Protein AF-A0A7V4J1R2-F1 (afdb_monomer_lite)

Sequence (196 aa):
TWRIANDPQPCDGKMGTIWPPLADALINILQVPIGFINTAVGATSTSQWLPGGKIFTRMVQSAKHAGKFRAVLWQQGESDVIENTSTETYVSRLIRIRSEFAARIGYNPPWLLAKSTLHPTVYKKPKQETAIRKAIDILCQYHGFEYGPDTDILDGENRGDMQSMRHFTAIGQYRAALLWFASIYNFLQRKKQTDS

Secondary structure (DSSP, 8-state):
-----PSSPSSS-SS--SHHHHHHHHHHHH-S---------TT--GGGGSTTSHHHHHHHHHHHHH-S-S-EEE---HHHHHHT--HHHHHHHHHHHHHHHHHHHTS---EEEEE----TTT---HHHHHHHHHHHHHHTTSTTEEEEEEGGG--GGGB--TTTTTPBPHHHHHHHHHHHHHHHHHHHHHHHHH--

Radius of gyration: 16.31 Å; chains: 1; bounding box: 42×38×49 Å

Foldseek 3Di:
DDDQPDPPGPAPDNDRALPNLLQVVVCVPVVDDDDDQDLDDPLDDLVQLAPPHPSVVSVLVSLLVVQDDAEAEDADDQNCLVVLPALVRNLVSVVRSQVVSCVSNVHHHAYAHELHHDQPLPDDRVPSSVRPVVSLVVNCVDPRYHHAFHLNVQDDQQFDDVVSSRDGDPVVSSVSSVSRSVRVVVVVVVVVVVVD

Structure (mmCIF, N/CA/C/O backbone):
data_AF-A0A7V4J1R2-F1
#
_entry.id   AF-A0A7V4J1R2-F1
#
loop_
_atom_site.group_PDB
_atom_site.id
_atom_site.type_symbol
_atom_site.label_atom_id
_atom_site.label_alt_id
_atom_site.label_comp_id
_atom_site.label_asym_id
_atom_site.label_entity_id
_atom_site.label_seq_id
_atom_site.pdbx_PDB_ins_code
_atom_site.Cartn_x
_atom_site.Cartn_y
_atom_site.Cartn_z
_atom_site.occupancy
_atom_site.B_iso_or_equiv
_atom_site.auth_seq_id
_atom_site.auth_comp_id
_atom_site.auth_asym_id
_atom_site.auth_atom_id
_atom_site.pdbx_PDB_model_num
ATOM 1 N N . THR A 1 1 ? -21.633 3.347 -2.348 1.00 75.00 1 THR A N 1
ATOM 2 C CA . THR A 1 1 ? -22.581 2.350 -1.809 1.00 75.00 1 THR A CA 1
ATOM 3 C C . THR A 1 1 ? -21.926 0.985 -1.827 1.00 75.00 1 THR A C 1
ATOM 5 O O . THR A 1 1 ? -21.101 0.746 -2.705 1.00 75.00 1 THR A O 1
ATOM 8 N N . TRP A 1 2 ? -22.250 0.119 -0.865 1.00 83.19 2 TRP A N 1
ATOM 9 C CA . TRP A 1 2 ? -21.740 -1.256 -0.813 1.00 83.19 2 TRP A CA 1
ATOM 10 C C . TRP A 1 2 ? -22.344 -2.112 -1.928 1.00 83.19 2 TRP A C 1
ATOM 12 O O . TRP A 1 2 ? -23.507 -1.929 -2.286 1.00 83.19 2 TRP A O 1
ATOM 22 N N . ARG A 1 3 ? -21.541 -3.016 -2.493 1.00 83.75 3 ARG A N 1
ATOM 23 C CA . ARG A 1 3 ? -21.924 -3.957 -3.556 1.00 83.75 3 ARG A CA 1
ATOM 24 C C . ARG A 1 3 ? -21.148 -5.259 -3.362 1.00 83.75 3 ARG A C 1
ATOM 26 O O . ARG A 1 3 ? -20.091 -5.236 -2.734 1.00 83.75 3 ARG A O 1
ATOM 33 N N . ILE A 1 4 ? -21.653 -6.362 -3.913 1.00 82.62 4 ILE A N 1
ATOM 34 C CA . ILE A 1 4 ? -20.894 -7.618 -3.984 1.00 82.62 4 ILE A CA 1
ATOM 35 C C . ILE A 1 4 ? -19.607 -7.352 -4.771 1.00 82.62 4 ILE A C 1
ATOM 37 O O . ILE A 1 4 ? -19.639 -6.699 -5.818 1.00 82.62 4 ILE A O 1
ATOM 41 N N . ALA A 1 5 ? -18.480 -7.826 -4.244 1.00 79.62 5 ALA A N 1
ATOM 42 C CA . ALA A 1 5 ? -17.166 -7.615 -4.827 1.00 79.62 5 ALA A CA 1
ATOM 43 C C . ALA A 1 5 ? -16.936 -8.559 -6.022 1.00 79.62 5 ALA A C 1
ATOM 45 O O . ALA A 1 5 ? -16.112 -9.458 -5.955 1.00 79.62 5 ALA A O 1
ATOM 46 N N . ASN A 1 6 ? -17.652 -8.338 -7.124 1.00 74.44 6 ASN A N 1
ATOM 47 C CA . ASN A 1 6 ? -17.372 -9.006 -8.396 1.00 74.44 6 ASN A CA 1
ATOM 48 C C . ASN A 1 6 ? -16.273 -8.255 -9.147 1.00 74.44 6 ASN A C 1
ATOM 50 O O . ASN A 1 6 ? -16.253 -7.022 -9.145 1.00 74.44 6 ASN A O 1
ATOM 54 N N . ASP A 1 7 ? -15.375 -8.979 -9.807 1.00 64.69 7 ASP A N 1
ATOM 55 C CA . ASP A 1 7 ? -14.474 -8.354 -10.769 1.00 64.69 7 ASP A CA 1
ATOM 56 C C . ASP A 1 7 ? -15.220 -7.951 -12.061 1.00 64.69 7 ASP A 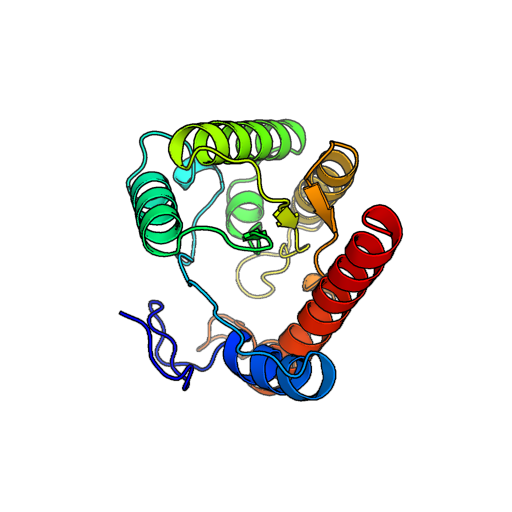C 1
ATOM 58 O O . ASP A 1 7 ? -16.169 -8.635 -12.459 1.00 64.69 7 ASP A O 1
ATOM 62 N N . PRO A 1 8 ? -14.798 -6.861 -12.736 1.00 62.66 8 PRO A N 1
ATOM 63 C CA . PRO A 1 8 ? -13.752 -5.925 -12.318 1.00 62.66 8 PRO A CA 1
ATOM 64 C C . PRO A 1 8 ? -14.229 -5.003 -11.181 1.00 62.66 8 PRO A C 1
ATOM 66 O O . PRO A 1 8 ? -15.328 -4.447 -11.221 1.00 62.66 8 PRO A O 1
ATOM 69 N N . GLN A 1 9 ? -13.385 -4.812 -10.162 1.00 65.38 9 GLN A N 1
ATOM 70 C CA . GLN A 1 9 ? -13.655 -3.844 -9.094 1.00 65.38 9 GLN A CA 1
ATOM 71 C C . GLN A 1 9 ? -13.716 -2.400 -9.638 1.00 65.38 9 GLN A C 1
ATOM 73 O O . GLN A 1 9 ? -13.127 -2.125 -10.680 1.00 65.38 9 GLN A O 1
ATOM 78 N N . PRO A 1 10 ? -14.328 -1.431 -8.917 1.00 54.28 10 PRO A N 1
ATOM 79 C CA . PRO A 1 10 ? -14.481 -0.030 -9.356 1.00 54.28 10 PRO A CA 1
ATOM 80 C C . PRO A 1 10 ? -13.183 0.794 -9.537 1.00 54.28 10 PRO A C 1
ATOM 82 O O . PRO A 1 10 ? -13.232 2.026 -9.535 1.00 54.28 10 PRO A O 1
ATOM 85 N N . CYS A 1 11 ? -12.018 0.152 -9.625 1.00 55.00 11 CYS A N 1
ATOM 86 C CA . CYS A 1 11 ? -10.749 0.780 -9.986 1.00 55.00 11 CYS A CA 1
ATOM 87 C C . CYS A 1 11 ? -10.609 0.922 -11.512 1.00 55.00 11 CYS A C 1
ATOM 89 O O . CYS A 1 11 ? -11.357 0.320 -12.270 1.00 55.00 11 CYS A O 1
ATOM 91 N N . ASP A 1 12 ? -9.642 1.729 -11.952 1.00 48.47 12 ASP A N 1
ATOM 92 C CA . ASP A 1 12 ? -9.452 2.222 -13.331 1.00 48.47 12 ASP A CA 1
ATOM 93 C C . ASP A 1 12 ? -9.000 1.151 -14.361 1.00 48.47 12 ASP A C 1
ATOM 95 O O . ASP A 1 12 ? -8.225 1.422 -15.273 1.00 48.47 12 ASP A O 1
ATOM 99 N N . GLY A 1 13 ? -9.427 -0.106 -14.203 1.00 53.97 13 GLY A N 1
ATOM 100 C CA . GLY A 1 13 ? -8.979 -1.247 -15.000 1.00 53.97 13 GLY A CA 1
ATOM 101 C C . GLY A 1 13 ? -10.123 -2.136 -15.484 1.00 53.97 13 GLY A C 1
ATOM 102 O O . GLY A 1 13 ? -11.120 -2.332 -14.799 1.00 53.97 13 GLY A O 1
ATOM 103 N N . LYS A 1 14 ? -9.951 -2.721 -16.676 1.00 53.00 14 LYS A N 1
ATOM 104 C CA . LYS A 1 14 ? -10.874 -3.710 -17.273 1.00 53.00 14 LYS A CA 1
ATOM 105 C C . LYS A 1 14 ? -10.573 -5.161 -16.853 1.00 53.00 14 LYS A C 1
ATOM 107 O O . LYS A 1 14 ? -11.137 -6.085 -17.427 1.00 53.00 14 LYS A O 1
ATOM 112 N N . MET A 1 15 ? -9.643 -5.364 -15.919 1.00 59.81 15 MET A N 1
ATOM 113 C CA . MET A 1 15 ? -9.130 -6.677 -15.505 1.00 59.81 15 MET A CA 1
ATOM 114 C C . MET A 1 15 ? -9.550 -7.015 -14.069 1.00 59.81 15 MET A C 1
ATOM 116 O O . MET A 1 15 ? -10.001 -6.140 -13.330 1.00 59.81 15 MET A O 1
ATOM 120 N N . GLY A 1 16 ? -9.386 -8.285 -13.687 1.00 63.50 16 GLY A N 1
ATOM 121 C CA . GLY A 1 16 ? -9.611 -8.743 -12.317 1.00 63.50 16 GLY A CA 1
ATOM 122 C C . GLY A 1 16 ? -8.678 -8.084 -11.300 1.00 63.50 16 GLY A C 1
ATOM 123 O O . GLY A 1 16 ? -7.702 -7.415 -11.662 1.00 63.50 16 GLY A O 1
ATOM 124 N N . THR A 1 17 ? -8.985 -8.261 -10.020 1.00 77.69 17 THR A N 1
ATOM 125 C CA . THR A 1 17 ? -8.203 -7.717 -8.908 1.00 77.69 17 THR A CA 1
ATOM 126 C C . THR A 1 17 ? -7.904 -8.786 -7.865 1.00 77.69 17 THR A C 1
ATOM 128 O O . THR A 1 17 ? -8.487 -9.863 -7.844 1.00 77.69 17 THR A O 1
ATOM 131 N N . ILE A 1 18 ? -6.989 -8.482 -6.947 1.00 84.12 18 ILE A N 1
ATOM 132 C CA . ILE A 1 18 ? -6.625 -9.404 -5.863 1.00 84.12 18 ILE A CA 1
ATOM 133 C C . ILE A 1 18 ? -7.705 -9.505 -4.771 1.00 84.12 18 ILE A C 1
ATOM 135 O O . ILE A 1 18 ? -7.630 -10.385 -3.918 1.00 84.12 18 ILE A O 1
ATOM 139 N N . TRP A 1 19 ? -8.690 -8.597 -4.751 1.00 88.81 19 TRP A N 1
ATOM 140 C CA . TRP A 1 19 ? -9.588 -8.422 -3.605 1.00 88.81 19 TRP A CA 1
ATOM 141 C C . TRP A 1 19 ? -10.730 -9.444 -3.534 1.00 88.81 19 TRP A C 1
ATOM 143 O O . TRP A 1 19 ? -10.945 -9.963 -2.439 1.00 88.81 19 TRP A O 1
ATOM 153 N N . PRO A 1 20 ? -11.438 -9.789 -4.629 1.00 85.50 20 PRO A N 1
ATOM 154 C CA . PRO A 1 20 ? -12.443 -10.853 -4.594 1.00 85.50 20 PRO A CA 1
ATOM 155 C C . PRO A 1 20 ? -11.891 -12.225 -4.173 1.00 85.50 20 PRO A C 1
ATOM 157 O O . PRO A 1 20 ? -12.386 -12.753 -3.178 1.00 85.50 20 PRO A O 1
ATOM 160 N N . PRO A 1 21 ? -10.819 -12.775 -4.790 1.00 84.88 21 PRO A N 1
ATOM 161 C CA . PRO A 1 21 ? -10.288 -14.072 -4.360 1.00 84.88 21 PRO A CA 1
ATOM 162 C C . PRO A 1 21 ? -9.748 -14.043 -2.921 1.00 84.88 21 PRO A C 1
ATOM 164 O O . PRO A 1 21 ? -9.824 -15.041 -2.206 1.00 84.88 21 PRO A O 1
ATOM 167 N N . LEU A 1 22 ? -9.247 -12.892 -2.455 1.00 89.62 22 LEU A N 1
ATOM 168 C CA . LEU A 1 22 ? -8.878 -12.698 -1.052 1.00 89.62 22 LEU A CA 1
ATOM 169 C C . LEU A 1 22 ? -10.102 -12.767 -0.126 1.00 89.62 22 LEU A C 1
ATOM 171 O O . LEU A 1 22 ? -10.038 -13.393 0.933 1.00 89.62 22 LEU A O 1
ATOM 175 N N . ALA A 1 23 ? -11.200 -12.102 -0.496 1.00 88.00 23 ALA A N 1
ATOM 176 C CA . ALA A 1 23 ? -12.438 -12.101 0.277 1.00 88.00 23 ALA A CA 1
ATOM 177 C C . ALA A 1 23 ? -13.000 -13.522 0.416 1.00 88.00 23 ALA A C 1
ATOM 179 O O . ALA A 1 23 ? -13.328 -13.934 1.529 1.00 88.00 23 ALA A O 1
ATOM 180 N N . ASP A 1 24 ? -13.029 -14.276 -0.685 1.00 87.06 24 ASP A N 1
ATOM 181 C CA . ASP A 1 24 ? -13.501 -15.663 -0.720 1.00 87.06 24 ASP A CA 1
ATOM 182 C C . ASP A 1 24 ? -12.634 -16.584 0.152 1.00 87.06 24 ASP A C 1
ATOM 184 O O . ASP A 1 24 ? -13.145 -17.446 0.869 1.00 87.06 24 ASP A O 1
ATOM 188 N N . ALA A 1 25 ? -11.316 -16.373 0.174 1.00 86.62 25 ALA A N 1
ATOM 189 C CA . ALA A 1 25 ? -10.429 -17.114 1.067 1.00 86.62 25 ALA A CA 1
ATOM 190 C C . ALA A 1 25 ? -10.677 -16.773 2.551 1.00 86.62 25 ALA A C 1
ATOM 192 O O . ALA A 1 25 ? -10.717 -17.662 3.403 1.00 86.62 25 ALA A O 1
ATOM 193 N N . LEU A 1 26 ? -10.866 -15.490 2.880 1.00 88.38 26 LEU A N 1
ATOM 194 C CA . LEU A 1 26 ? -11.051 -15.038 4.261 1.00 88.38 26 LEU A CA 1
ATOM 195 C C . LEU A 1 26 ? -12.436 -15.382 4.831 1.00 88.38 26 LEU A C 1
ATOM 197 O O . LEU A 1 26 ? -12.530 -15.701 6.018 1.00 88.38 26 LEU A O 1
ATOM 201 N N . ILE A 1 27 ? -13.510 -15.309 4.035 1.00 89.25 27 ILE A N 1
ATOM 202 C CA . ILE A 1 27 ? -14.886 -15.473 4.538 1.00 89.25 27 ILE A CA 1
ATOM 203 C C . ILE A 1 27 ? -15.130 -16.879 5.092 1.00 89.25 27 ILE A C 1
ATOM 205 O O . ILE A 1 27 ? -15.780 -17.023 6.128 1.00 89.25 27 ILE A O 1
ATOM 209 N N . ASN A 1 28 ? -14.514 -17.891 4.477 1.00 84.62 28 ASN A N 1
ATOM 210 C CA . ASN A 1 28 ? -14.591 -19.287 4.910 1.00 84.62 28 ASN A CA 1
ATOM 211 C C . ASN A 1 28 ? -14.015 -19.517 6.316 1.00 84.62 28 ASN A C 1
ATOM 213 O O . ASN A 1 28 ? -14.400 -20.466 6.993 1.00 84.62 28 ASN A O 1
ATOM 217 N N . ILE A 1 29 ? -13.113 -18.642 6.766 1.00 87.25 29 ILE A N 1
ATOM 218 C CA . ILE A 1 29 ? -12.424 -18.775 8.053 1.00 87.25 29 ILE A CA 1
ATOM 219 C C . ILE A 1 29 ? -12.985 -17.806 9.085 1.00 87.25 29 ILE A C 1
ATOM 221 O O . ILE A 1 29 ? -13.173 -18.162 10.245 1.00 87.25 29 ILE A O 1
ATOM 225 N N . LEU A 1 30 ? -13.226 -16.558 8.683 1.00 87.50 30 LEU A N 1
ATOM 226 C CA . LEU A 1 30 ? -13.673 -15.515 9.600 1.00 87.50 30 LEU A CA 1
ATOM 227 C C . LEU A 1 30 ? -15.173 -15.593 9.895 1.00 87.50 30 LEU A C 1
ATOM 229 O O . LEU A 1 30 ? -15.591 -15.049 10.913 1.00 87.50 30 LEU A O 1
ATOM 233 N N . GLN A 1 31 ? -15.960 -16.228 9.015 1.00 88.06 31 GLN A N 1
ATOM 234 C CA . GLN A 1 31 ? -17.411 -16.408 9.149 1.00 88.06 31 GLN A CA 1
ATOM 235 C C . GLN A 1 31 ? -18.178 -15.105 9.451 1.00 88.06 31 GLN A C 1
ATOM 237 O O . GLN A 1 31 ? -19.210 -15.102 10.118 1.00 88.06 31 GLN A O 1
ATOM 242 N N . VAL A 1 32 ? -17.676 -13.975 8.944 1.00 88.38 32 VAL A N 1
ATOM 243 C CA . VAL A 1 32 ? -18.312 -12.654 9.030 1.00 88.38 32 VAL A CA 1
ATOM 244 C C . VAL A 1 32 ? -18.240 -11.952 7.674 1.00 88.38 32 VAL A C 1
ATOM 246 O O . VAL A 1 32 ? -17.305 -12.217 6.914 1.00 88.38 32 VAL A O 1
ATOM 249 N N . PRO A 1 33 ? -19.162 -11.020 7.366 1.00 88.12 33 PRO A N 1
ATOM 250 C CA . PRO A 1 33 ? -19.070 -10.213 6.155 1.00 88.12 33 PRO A CA 1
ATOM 251 C C . PRO A 1 33 ? -17.740 -9.453 6.069 1.00 88.12 33 PRO A C 1
ATOM 253 O O . PRO A 1 33 ? -17.275 -8.859 7.049 1.00 88.12 33 PRO A O 1
ATOM 256 N N . ILE A 1 34 ? -17.143 -9.450 4.878 1.00 90.44 34 ILE A N 1
ATOM 257 C CA . ILE A 1 34 ? -15.878 -8.770 4.587 1.00 90.44 34 ILE A CA 1
ATOM 258 C C . ILE A 1 34 ? -16.154 -7.618 3.629 1.00 90.44 34 ILE A C 1
ATOM 260 O O . ILE A 1 34 ? -16.754 -7.804 2.575 1.00 90.44 34 ILE A O 1
ATOM 264 N N . GLY A 1 35 ? -15.708 -6.421 4.008 1.00 91.19 35 GLY A N 1
ATOM 265 C CA . GLY A 1 35 ? -15.817 -5.219 3.191 1.00 91.19 35 GLY A CA 1
ATOM 266 C C . GLY A 1 35 ? -14.441 -4.666 2.848 1.00 91.19 35 GLY A C 1
ATOM 267 O O . GLY A 1 35 ? -13.624 -4.441 3.741 1.00 91.19 35 GLY A O 1
ATOM 268 N N . PHE A 1 36 ? -14.215 -4.397 1.563 1.00 91.00 36 PHE A N 1
ATOM 269 C CA . PHE A 1 36 ? -13.057 -3.655 1.072 1.00 91.00 36 PHE A CA 1
ATOM 270 C C . PHE A 1 36 ? -13.500 -2.308 0.511 1.00 91.00 36 PHE A C 1
ATOM 272 O O . PHE A 1 36 ? -14.551 -2.195 -0.120 1.00 91.00 36 PHE A O 1
ATOM 279 N N . ILE A 1 37 ? -12.676 -1.284 0.721 1.00 90.31 37 ILE A N 1
ATOM 280 C CA . ILE A 1 37 ? -12.878 0.046 0.148 1.00 90.31 37 ILE A CA 1
ATOM 281 C C . ILE A 1 37 ? -11.646 0.363 -0.672 1.00 90.31 37 ILE A C 1
ATOM 283 O O . ILE A 1 37 ? -10.584 0.665 -0.134 1.00 90.31 37 ILE A O 1
ATOM 287 N N . ASN A 1 38 ? -11.791 0.250 -1.987 1.00 88.00 38 ASN A N 1
ATOM 288 C CA . ASN A 1 38 ? -10.687 0.475 -2.898 1.00 88.00 38 ASN A CA 1
ATOM 289 C C . ASN A 1 38 ? -10.547 1.971 -3.205 1.00 88.00 38 ASN A C 1
ATOM 291 O O . ASN A 1 38 ? -11.440 2.593 -3.785 1.00 88.00 38 ASN A O 1
ATOM 295 N N . THR A 1 39 ? -9.407 2.538 -2.822 1.00 89.50 39 THR A N 1
ATOM 296 C CA . THR A 1 39 ? -9.030 3.926 -3.119 1.00 89.50 39 THR A CA 1
ATOM 297 C C . THR A 1 39 ? -7.774 4.017 -3.978 1.00 89.50 39 THR A C 1
ATOM 299 O O . THR A 1 39 ? -7.245 5.114 -4.134 1.00 89.50 39 THR A O 1
ATOM 302 N N . ALA A 1 40 ? -7.277 2.891 -4.502 1.00 88.06 40 ALA A N 1
ATOM 303 C CA . ALA A 1 40 ? -6.037 2.837 -5.262 1.00 88.06 40 ALA A CA 1
ATOM 304 C C . ALA A 1 40 ? -6.123 3.677 -6.544 1.00 88.06 40 ALA A C 1
ATOM 306 O O . ALA A 1 40 ? -7.156 3.731 -7.216 1.00 88.06 40 ALA A O 1
ATOM 307 N N . VAL A 1 41 ? -5.005 4.314 -6.883 1.00 88.19 41 VAL A N 1
ATOM 308 C CA . VAL A 1 41 ? -4.814 5.059 -8.128 1.00 88.19 41 VAL A CA 1
ATOM 309 C C . VAL A 1 41 ? -3.510 4.566 -8.746 1.00 88.19 41 VAL A C 1
ATOM 311 O O . VAL A 1 41 ? -2.455 4.664 -8.118 1.00 88.19 41 VAL A O 1
ATOM 314 N N . GLY A 1 42 ? -3.594 3.988 -9.945 1.00 87.00 42 GLY A N 1
ATOM 315 C CA . GLY A 1 42 ? -2.437 3.423 -10.640 1.00 87.00 42 GLY A CA 1
ATOM 316 C C . GLY A 1 42 ? -1.397 4.485 -10.999 1.00 87.00 42 GLY A C 1
ATOM 317 O O . GLY A 1 42 ? -1.737 5.654 -11.165 1.00 87.00 42 GLY A O 1
ATOM 318 N N . ALA A 1 43 ? -0.137 4.061 -11.123 1.00 87.81 43 ALA A N 1
ATOM 319 C CA . ALA A 1 43 ? 0.993 4.913 -11.505 1.00 87.81 43 ALA A CA 1
ATOM 320 C C . ALA A 1 43 ? 1.179 6.161 -10.617 1.00 87.81 43 ALA A C 1
ATOM 322 O O . ALA A 1 43 ? 1.498 7.239 -11.121 1.00 87.81 43 ALA A O 1
ATOM 323 N N . THR A 1 44 ? 0.980 6.024 -9.300 1.00 94.81 44 THR A N 1
ATOM 324 C CA . THR A 1 44 ? 1.164 7.129 -8.352 1.00 94.81 44 THR A CA 1
ATOM 325 C C . THR A 1 44 ? 2.279 6.872 -7.347 1.00 94.81 44 THR A C 1
ATOM 327 O O . THR A 1 44 ? 2.365 5.796 -6.748 1.00 94.81 44 THR A O 1
ATOM 330 N N . SER A 1 45 ? 3.135 7.874 -7.140 1.00 97.44 45 SER A N 1
ATOM 331 C CA . SER A 1 45 ? 4.154 7.875 -6.086 1.00 97.44 45 SER A CA 1
ATOM 332 C C . SER A 1 45 ? 3.614 8.450 -4.781 1.00 97.44 45 SER A C 1
ATOM 334 O O . SER A 1 45 ? 2.632 9.196 -4.765 1.00 97.44 45 SER A O 1
ATOM 336 N N . THR A 1 46 ? 4.291 8.171 -3.669 1.00 98.12 46 THR A N 1
ATOM 337 C CA . THR A 1 46 ? 3.972 8.713 -2.339 1.00 98.12 46 THR A CA 1
ATOM 338 C C . THR A 1 46 ? 3.862 10.237 -2.314 1.00 98.12 46 THR A C 1
ATOM 340 O O . THR A 1 46 ? 3.111 10.780 -1.505 1.00 98.12 46 THR A O 1
ATOM 343 N N . SER A 1 47 ? 4.552 10.946 -3.215 1.00 98.06 47 SER A N 1
ATOM 344 C CA . SER A 1 47 ? 4.439 12.402 -3.345 1.00 98.06 47 SER A CA 1
ATOM 345 C C . SER A 1 47 ? 3.008 12.852 -3.675 1.00 98.06 47 SER A C 1
ATOM 347 O O . SER A 1 47 ? 2.533 13.852 -3.138 1.00 98.06 47 SER A O 1
ATOM 349 N N . GLN A 1 48 ? 2.282 12.074 -4.484 1.00 98.00 48 GLN A N 1
ATOM 350 C CA . GLN A 1 48 ? 0.913 12.366 -4.919 1.00 98.00 48 GLN A CA 1
ATOM 351 C C . GLN A 1 48 ? -0.140 11.979 -3.870 1.00 98.00 48 GLN A C 1
ATOM 353 O O . GLN A 1 48 ? -1.282 12.445 -3.928 1.00 98.00 48 GLN A O 1
ATOM 358 N N . TRP A 1 49 ? 0.245 11.151 -2.897 1.00 98.31 49 TRP A N 1
ATOM 359 C CA . TRP A 1 49 ? -0.583 10.765 -1.755 1.00 98.31 49 TRP A CA 1
ATOM 360 C C . TRP A 1 49 ? -0.449 11.717 -0.567 1.00 98.31 49 TRP A C 1
ATOM 362 O O . TRP A 1 49 ? -1.168 11.552 0.417 1.00 98.31 49 TRP A O 1
ATOM 372 N N . LEU A 1 50 ? 0.435 12.718 -0.639 1.00 98.38 50 LEU A N 1
ATOM 373 C CA . LEU A 1 50 ? 0.603 13.688 0.435 1.00 98.38 50 LEU A CA 1
ATOM 374 C C . LEU A 1 50 ? -0.690 14.491 0.709 1.00 98.38 50 LEU A C 1
ATOM 376 O O . LEU A 1 50 ? -1.483 14.761 -0.204 1.00 98.38 50 LEU A O 1
ATOM 380 N N . PRO A 1 51 ? -0.900 14.915 1.970 1.00 97.69 51 PRO A N 1
ATOM 381 C CA . PRO A 1 51 ? -2.022 15.762 2.360 1.00 97.69 51 PRO A CA 1
ATOM 382 C C . PRO A 1 51 ? -2.144 17.019 1.495 1.00 97.69 51 PRO A C 1
ATOM 384 O O . PRO A 1 51 ? -1.146 17.636 1.131 1.00 97.69 51 PRO A O 1
ATOM 387 N N . GLY A 1 52 ? -3.383 17.412 1.190 1.00 95.12 52 GLY A N 1
ATOM 388 C CA . GLY A 1 52 ? -3.693 18.528 0.286 1.00 95.12 52 GLY A CA 1
ATOM 389 C C . GLY A 1 52 ? -3.882 18.110 -1.177 1.00 95.12 52 GLY A C 1
ATOM 390 O O . GLY A 1 52 ? -4.491 18.850 -1.945 1.00 95.12 52 GLY A O 1
ATOM 391 N N . GLY A 1 53 ? -3.448 16.904 -1.560 1.00 95.00 53 GLY A N 1
ATOM 392 C CA . GLY A 1 53 ? -3.711 16.334 -2.881 1.00 95.00 53 GLY A CA 1
ATOM 393 C C . GLY A 1 53 ? -5.142 15.808 -3.059 1.00 95.00 53 GLY A C 1
ATOM 394 O O . GLY A 1 53 ? -5.846 15.465 -2.100 1.00 95.00 53 GLY A O 1
ATOM 395 N N . LYS A 1 54 ? -5.569 15.673 -4.324 1.00 96.00 54 LYS A N 1
ATOM 396 C CA . LYS A 1 54 ? -6.878 15.091 -4.683 1.00 96.00 54 LYS A CA 1
ATOM 397 C C . LYS A 1 54 ? -6.993 13.623 -4.256 1.00 96.00 54 LYS A C 1
ATOM 399 O O . LYS A 1 54 ? -8.040 13.218 -3.758 1.00 96.00 54 LYS A O 1
ATOM 404 N N . ILE A 1 55 ? -5.916 12.848 -4.410 1.00 96.50 55 ILE A N 1
ATOM 405 C CA . ILE A 1 55 ? -5.884 11.420 -4.059 1.00 96.50 55 ILE A CA 1
ATOM 406 C C . ILE A 1 55 ? -6.038 11.243 -2.546 1.00 96.50 55 ILE A C 1
ATOM 408 O O . ILE A 1 55 ? -6.916 10.506 -2.101 1.00 96.50 55 ILE A O 1
ATOM 412 N N . PHE A 1 56 ? -5.268 11.994 -1.754 1.00 97.88 56 PHE A N 1
ATOM 413 C CA . PHE A 1 56 ? -5.397 11.996 -0.297 1.00 97.88 56 PHE A CA 1
ATOM 414 C C . PHE A 1 56 ? -6.809 12.389 0.155 1.00 97.88 56 PHE A C 1
ATOM 416 O O . PHE A 1 56 ? -7.417 11.709 0.980 1.00 97.88 56 PHE A O 1
ATOM 423 N N . THR A 1 57 ? -7.369 13.454 -0.429 1.00 97.62 57 THR A N 1
ATOM 424 C CA . THR A 1 57 ? -8.738 13.902 -0.128 1.00 97.62 57 THR A CA 1
ATOM 425 C C . THR A 1 57 ? -9.762 12.801 -0.407 1.00 97.62 57 THR A C 1
ATOM 427 O O . THR A 1 57 ? -10.602 12.513 0.448 1.00 97.62 57 THR A O 1
ATOM 430 N N . ARG A 1 58 ? -9.659 12.127 -1.560 1.00 96.12 58 ARG A N 1
ATOM 431 C CA . ARG A 1 58 ? -10.527 10.996 -1.919 1.00 96.12 58 ARG A CA 1
ATOM 432 C C . ARG A 1 58 ? -10.365 9.819 -0.953 1.00 96.12 58 ARG A C 1
ATOM 434 O O . ARG A 1 58 ? -11.369 9.224 -0.560 1.00 96.12 58 ARG A O 1
ATOM 441 N N . MET A 1 59 ? -9.134 9.493 -0.555 1.00 96.56 59 MET A N 1
ATOM 442 C CA . MET A 1 59 ? -8.846 8.431 0.415 1.00 96.56 59 MET A CA 1
ATOM 443 C C . MET A 1 59 ? -9.522 8.721 1.763 1.00 96.56 59 MET A C 1
ATOM 445 O O . MET A 1 59 ? -10.245 7.874 2.285 1.00 96.56 59 MET A O 1
ATOM 449 N N . VAL A 1 60 ? -9.377 9.944 2.285 1.00 97.81 60 VAL A N 1
ATOM 450 C CA . VAL A 1 60 ? -10.027 10.386 3.532 1.00 97.81 60 VAL A CA 1
ATOM 451 C C . VAL A 1 60 ? -11.552 10.341 3.423 1.00 97.81 60 VAL A C 1
ATOM 453 O O . VAL A 1 60 ? -12.214 9.851 4.335 1.00 97.81 60 VAL A O 1
ATOM 456 N N . GLN A 1 61 ? -12.134 10.837 2.328 1.00 96.62 61 GLN A N 1
ATOM 457 C CA . GLN A 1 61 ? -13.589 10.817 2.127 1.00 96.62 61 GLN A CA 1
ATOM 458 C C . GLN A 1 61 ? -14.139 9.387 2.086 1.00 96.62 61 GLN A C 1
ATOM 460 O O . GLN A 1 61 ? -15.147 9.096 2.728 1.00 96.62 61 GLN A O 1
ATOM 465 N N . SER A 1 62 ? -13.445 8.488 1.385 1.00 94.94 62 SER A N 1
ATOM 466 C CA . SER A 1 62 ? -13.825 7.075 1.292 1.00 94.94 62 SER A CA 1
ATOM 467 C C . SER A 1 62 ? -13.752 6.392 2.659 1.00 94.94 62 SER A C 1
ATOM 469 O O . SER A 1 62 ? -14.679 5.686 3.047 1.00 94.94 62 SER A O 1
ATOM 471 N N . ALA A 1 63 ? -12.697 6.671 3.429 1.00 95.81 63 ALA A N 1
ATOM 472 C CA . ALA A 1 63 ? -12.536 6.173 4.790 1.00 95.81 63 ALA A CA 1
ATOM 473 C C . ALA A 1 63 ? -13.614 6.705 5.749 1.00 95.81 63 ALA A C 1
ATOM 475 O O . ALA A 1 63 ? -14.141 5.952 6.558 1.00 95.81 63 ALA A O 1
ATOM 476 N N . LYS A 1 64 ? -14.011 7.979 5.638 1.00 95.56 64 LYS A N 1
ATOM 477 C CA . LYS A 1 64 ? -15.126 8.527 6.431 1.00 95.56 64 LYS A CA 1
ATOM 478 C C . LYS A 1 64 ? -16.458 7.869 6.089 1.00 95.56 64 LYS A C 1
ATOM 480 O O . LYS A 1 64 ? -17.234 7.572 6.990 1.00 95.56 64 LYS A O 1
ATOM 485 N N . HIS A 1 65 ? -16.712 7.623 4.804 1.00 93.00 65 HIS A N 1
ATOM 486 C CA . HIS A 1 65 ? -17.922 6.933 4.357 1.00 93.00 65 HIS A CA 1
ATOM 487 C C . HIS A 1 65 ? -17.980 5.476 4.847 1.00 93.00 65 HIS A C 1
ATOM 489 O O . HIS A 1 65 ? -19.065 4.948 5.068 1.00 93.00 65 HIS A O 1
ATOM 495 N N . ALA A 1 66 ? -16.820 4.844 5.047 1.00 91.88 66 ALA A N 1
ATOM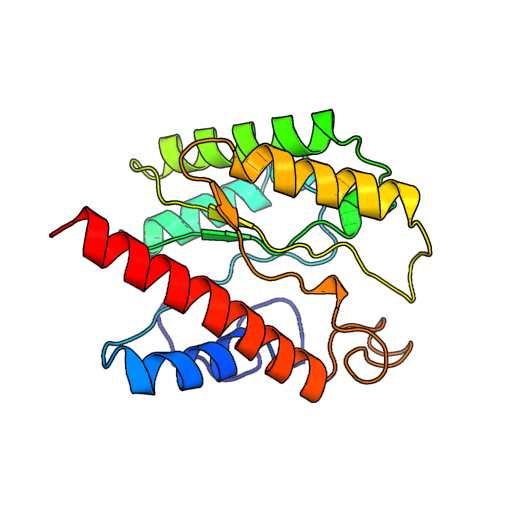 496 C CA . ALA A 1 66 ? -16.694 3.499 5.601 1.00 91.88 66 ALA A CA 1
ATOM 497 C C . ALA A 1 66 ? -17.190 3.362 7.046 1.00 91.88 66 ALA A C 1
ATOM 499 O O . ALA A 1 66 ? -17.660 2.296 7.438 1.00 91.88 66 ALA A O 1
ATOM 500 N N . GLY A 1 67 ? -16.990 4.405 7.858 1.00 92.38 67 GLY A N 1
ATOM 501 C CA . GLY A 1 67 ? -16.979 4.282 9.314 1.00 92.38 67 GLY A CA 1
ATOM 502 C C . GLY A 1 67 ? -15.687 3.634 9.834 1.00 92.38 67 GLY A C 1
ATOM 503 O O . GLY A 1 67 ? -14.607 3.839 9.282 1.00 92.38 67 GLY A O 1
ATOM 504 N N . LYS A 1 68 ? -15.778 2.864 10.928 1.00 94.19 68 LYS A N 1
ATOM 505 C CA . LYS A 1 68 ? -14.616 2.162 11.501 1.00 94.19 68 LYS A CA 1
ATOM 506 C C . LYS A 1 68 ? -14.278 0.903 10.699 1.00 94.19 68 LYS A C 1
ATOM 508 O O . LYS A 1 68 ? -15.124 0.042 10.489 1.00 94.19 68 LYS A O 1
ATOM 513 N N . PHE A 1 69 ? -13.007 0.762 10.346 1.00 95.62 69 PHE A N 1
ATOM 514 C CA . PHE A 1 69 ? -12.424 -0.407 9.684 1.00 95.62 69 PHE A CA 1
ATOM 515 C C . PHE A 1 69 ? -11.175 -0.911 10.423 1.00 95.62 69 PHE A C 1
ATOM 517 O O . PHE A 1 69 ? -10.565 -0.187 11.214 1.00 95.62 69 PHE A O 1
ATOM 524 N N . ARG A 1 70 ? -10.800 -2.172 10.158 1.00 95.19 70 ARG A N 1
ATOM 525 C CA . ARG A 1 70 ? -9.751 -2.892 10.906 1.00 95.19 70 ARG A CA 1
ATOM 526 C C . ARG A 1 70 ? -8.324 -2.476 10.550 1.00 95.19 70 ARG A C 1
ATOM 528 O O . ARG A 1 70 ? -7.476 -2.473 11.436 1.00 95.19 70 ARG A O 1
ATOM 535 N N . ALA A 1 71 ? -8.058 -2.162 9.285 1.00 96.94 71 ALA A N 1
ATOM 536 C CA . ALA A 1 71 ? -6.729 -1.790 8.809 1.00 96.94 71 ALA A CA 1
ATOM 537 C C . ALA A 1 71 ? -6.787 -1.074 7.453 1.00 96.94 71 ALA A C 1
ATOM 539 O O . ALA A 1 71 ? -7.767 -1.212 6.719 1.00 96.94 71 ALA A O 1
ATOM 540 N N . VAL A 1 72 ? -5.714 -0.355 7.116 1.00 97.88 72 VAL A N 1
ATOM 541 C CA . VAL A 1 72 ? -5.410 0.083 5.746 1.00 97.88 72 VAL A CA 1
ATOM 542 C C . VAL A 1 72 ? -4.460 -0.931 5.115 1.00 97.88 72 VAL A C 1
ATOM 544 O O . VAL A 1 72 ? -3.470 -1.308 5.737 1.00 97.88 72 VAL A O 1
ATOM 547 N N . LEU A 1 73 ? -4.748 -1.366 3.888 1.00 97.88 73 LEU A N 1
ATOM 548 C CA . LEU A 1 73 ? -3.854 -2.215 3.098 1.00 97.88 73 LEU A CA 1
ATOM 549 C C . LEU A 1 73 ? -3.136 -1.326 2.079 1.00 97.88 73 LEU A C 1
ATOM 551 O O . LEU A 1 73 ? -3.781 -0.747 1.206 1.00 97.88 73 LEU A O 1
ATOM 555 N N . TRP A 1 74 ? -1.821 -1.174 2.217 1.00 97.88 74 TRP A N 1
ATOM 556 C CA . TRP A 1 74 ? -1.008 -0.300 1.374 1.00 97.88 74 TRP A CA 1
ATOM 557 C C . TRP A 1 74 ? -0.138 -1.134 0.437 1.00 97.88 74 TRP A C 1
ATOM 559 O O . TRP A 1 74 ? 0.841 -1.745 0.867 1.00 97.88 74 TRP A O 1
ATOM 569 N N . GLN A 1 75 ? -0.495 -1.149 -0.847 1.00 96.81 75 GLN A N 1
ATOM 570 C CA . GLN A 1 75 ? 0.315 -1.733 -1.911 1.00 96.81 75 GLN A CA 1
ATOM 571 C C . GLN A 1 75 ? 0.704 -0.642 -2.903 1.00 96.81 75 GLN A C 1
ATOM 573 O O . GLN A 1 75 ? -0.093 -0.251 -3.754 1.00 96.81 75 GLN A O 1
ATOM 578 N N . GLN A 1 76 ? 1.911 -0.120 -2.733 1.00 96.38 76 GLN A N 1
ATOM 579 C CA . GLN A 1 76 ? 2.494 0.923 -3.563 1.00 96.38 76 GLN A CA 1
ATOM 580 C C . GLN A 1 76 ? 4.013 0.902 -3.350 1.00 96.38 76 GLN A C 1
ATOM 582 O O . GLN A 1 76 ? 4.483 0.556 -2.263 1.00 96.38 76 GLN A O 1
ATOM 587 N N . GLY A 1 77 ? 4.764 1.274 -4.380 1.00 97.12 77 GLY A N 1
ATOM 588 C CA . GLY A 1 77 ? 6.202 1.527 -4.283 1.00 97.12 77 GLY A CA 1
ATOM 589 C C . GLY A 1 77 ? 6.878 1.651 -5.645 1.00 97.12 77 GLY A C 1
ATOM 590 O O . GLY A 1 77 ? 7.904 2.317 -5.770 1.00 97.12 77 GLY A O 1
ATOM 591 N N . GLU A 1 78 ? 6.276 1.086 -6.690 1.00 96.44 78 GLU A N 1
ATOM 592 C CA . GLU A 1 78 ? 6.829 1.026 -8.043 1.00 96.44 78 GLU A CA 1
ATOM 593 C C . GLU A 1 78 ? 7.090 2.417 -8.632 1.00 96.44 78 GLU A C 1
ATOM 595 O O . GLU A 1 78 ? 8.150 2.681 -9.201 1.00 96.44 78 GLU A O 1
ATOM 600 N N . SER A 1 79 ? 6.158 3.354 -8.450 1.00 97.00 79 SER A N 1
ATOM 601 C CA . SER A 1 79 ? 6.341 4.733 -8.916 1.00 97.00 79 SER A CA 1
ATOM 602 C C . SER A 1 79 ? 7.445 5.473 -8.154 1.00 97.00 79 SER A C 1
ATOM 604 O O . SER A 1 79 ? 8.171 6.256 -8.757 1.00 97.00 79 SER A O 1
ATOM 606 N N . ASP A 1 80 ? 7.645 5.193 -6.865 1.00 98.44 80 ASP A N 1
ATOM 607 C CA . ASP A 1 80 ? 8.758 5.766 -6.096 1.00 98.44 80 ASP A CA 1
ATOM 608 C C . ASP A 1 80 ? 10.116 5.186 -6.521 1.00 98.44 80 ASP A C 1
ATOM 610 O O . ASP A 1 80 ? 11.121 5.900 -6.524 1.00 98.44 80 ASP A O 1
ATOM 614 N N . VAL A 1 81 ? 10.154 3.925 -6.968 1.00 98.06 81 VAL A N 1
ATOM 615 C CA . VAL A 1 81 ? 11.338 3.337 -7.618 1.00 98.06 81 VAL A CA 1
ATOM 616 C C . VAL A 1 81 ? 11.656 4.054 -8.937 1.00 98.06 81 VAL A C 1
ATOM 618 O O . VAL A 1 81 ? 12.822 4.344 -9.233 1.00 98.06 81 VAL A O 1
ATOM 621 N N . ILE A 1 82 ? 10.636 4.382 -9.738 1.00 96.44 82 ILE A N 1
ATOM 622 C CA . ILE A 1 82 ? 10.802 5.154 -10.980 1.00 96.44 82 ILE A CA 1
ATOM 623 C C . ILE A 1 82 ? 11.360 6.547 -10.672 1.00 96.44 82 ILE A C 1
ATOM 625 O O . ILE A 1 82 ? 12.345 6.944 -11.299 1.00 96.44 82 ILE A O 1
ATOM 629 N N . GLU A 1 83 ? 10.798 7.229 -9.673 1.00 97.31 83 GLU A N 1
ATOM 630 C CA . GLU A 1 83 ? 11.198 8.573 -9.233 1.00 97.31 83 GLU A CA 1
ATOM 631 C C . GLU A 1 83 ? 12.545 8.621 -8.495 1.00 97.31 83 GLU A C 1
ATOM 633 O O . GLU A 1 83 ? 13.060 9.705 -8.227 1.00 97.31 83 GLU A O 1
ATOM 638 N N . ASN A 1 84 ? 13.155 7.467 -8.200 1.00 98.00 84 ASN A N 1
ATOM 639 C CA . ASN A 1 84 ? 14.359 7.360 -7.373 1.00 98.00 84 ASN A CA 1
ATOM 640 C C . ASN A 1 84 ? 14.171 7.983 -5.972 1.00 98.00 84 ASN A C 1
ATOM 642 O O . ASN A 1 84 ? 15.105 8.578 -5.427 1.00 98.00 84 ASN A O 1
ATOM 646 N N . THR A 1 85 ? 12.978 7.854 -5.385 1.00 98.62 85 THR A N 1
ATOM 647 C CA . THR A 1 85 ? 12.704 8.315 -4.019 1.00 98.62 85 THR A CA 1
ATOM 648 C C . THR A 1 85 ? 13.677 7.653 -3.038 1.00 98.62 85 THR A C 1
ATOM 650 O O . THR A 1 85 ? 13.853 6.433 -3.045 1.00 98.62 85 THR A O 1
ATOM 653 N N . SER A 1 86 ? 14.318 8.448 -2.174 1.00 98.75 86 SER A N 1
ATOM 654 C CA . SER A 1 86 ? 15.216 7.906 -1.147 1.00 98.75 86 SER A CA 1
ATOM 655 C C . SER A 1 86 ? 14.445 7.168 -0.050 1.00 98.75 86 SER A C 1
ATOM 657 O O . SER A 1 86 ? 13.270 7.449 0.196 1.00 98.75 86 SER A O 1
ATOM 659 N N . THR A 1 87 ? 15.134 6.280 0.670 1.00 98.81 87 THR A N 1
ATOM 660 C CA . THR A 1 87 ? 14.582 5.576 1.839 1.00 98.81 87 THR A CA 1
ATOM 661 C C . THR A 1 87 ? 13.945 6.561 2.826 1.00 98.81 87 THR A C 1
ATOM 663 O O . THR A 1 87 ? 12.793 6.410 3.219 1.00 98.81 87 THR A O 1
ATOM 666 N N . GLU A 1 88 ? 14.671 7.620 3.182 1.00 98.81 88 GLU A N 1
ATOM 667 C CA . GLU A 1 88 ? 14.279 8.632 4.169 1.00 98.81 88 GLU A CA 1
ATOM 668 C C . GLU A 1 88 ? 13.062 9.435 3.690 1.00 98.81 88 GLU A C 1
ATOM 670 O O . GLU A 1 88 ? 12.145 9.744 4.458 1.00 98.81 88 GLU A O 1
ATOM 675 N N . THR A 1 89 ? 13.026 9.743 2.393 1.00 98.88 89 THR A N 1
ATOM 676 C CA . THR A 1 89 ? 11.910 10.457 1.772 1.00 98.88 89 THR A CA 1
ATOM 677 C C . THR A 1 89 ? 10.650 9.597 1.771 1.00 98.88 89 THR A C 1
ATOM 679 O O . THR A 1 89 ? 9.580 10.081 2.134 1.00 98.88 89 THR A O 1
ATOM 682 N N . TYR A 1 90 ? 10.76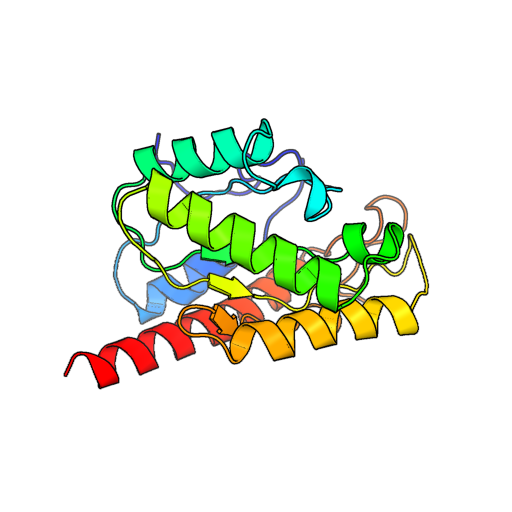1 8.313 1.427 1.00 98.81 90 TYR A N 1
ATOM 683 C CA . TYR A 1 90 ? 9.623 7.396 1.455 1.00 98.81 90 TYR A CA 1
ATOM 684 C C . TYR A 1 90 ? 9.080 7.220 2.882 1.00 98.81 90 TYR A C 1
ATOM 686 O O . TYR A 1 90 ? 7.878 7.374 3.104 1.00 98.81 90 TYR A O 1
ATOM 694 N N . VAL A 1 91 ? 9.965 6.991 3.865 1.00 98.88 91 VAL A N 1
ATOM 695 C CA . VAL A 1 91 ? 9.597 6.875 5.291 1.00 98.88 91 VAL A CA 1
ATOM 696 C C . VAL A 1 91 ? 8.865 8.131 5.769 1.00 98.88 91 VAL A C 1
ATOM 698 O O . VAL A 1 91 ? 7.755 8.042 6.297 1.00 98.88 91 VAL A O 1
ATOM 701 N N . SER A 1 92 ? 9.449 9.315 5.559 1.00 98.75 92 SER A N 1
ATOM 702 C CA . SER A 1 92 ? 8.862 10.576 6.031 1.00 98.75 92 SER A CA 1
ATOM 703 C C . SER A 1 92 ? 7.507 10.876 5.383 1.00 98.75 92 SER A C 1
ATOM 705 O O . SER A 1 92 ? 6.584 11.329 6.067 1.00 98.75 92 SER A O 1
ATOM 707 N N . ARG A 1 93 ? 7.342 10.569 4.088 1.00 98.69 93 ARG A N 1
ATOM 708 C CA . ARG A 1 93 ? 6.057 10.711 3.392 1.00 98.69 93 ARG A CA 1
ATOM 709 C C . ARG A 1 93 ? 5.006 9.765 3.961 1.00 98.69 93 ARG A C 1
ATOM 711 O O . ARG A 1 93 ? 3.922 10.236 4.284 1.00 98.69 93 ARG A O 1
ATOM 718 N N . LEU A 1 94 ? 5.308 8.479 4.148 1.00 98.62 94 LEU A N 1
ATOM 719 C CA . LEU A 1 94 ? 4.344 7.510 4.693 1.00 98.62 94 LEU A CA 1
ATOM 720 C C . LEU A 1 94 ? 3.921 7.844 6.127 1.00 98.62 94 LEU A C 1
ATOM 722 O O . LEU A 1 94 ? 2.732 7.775 6.440 1.00 98.62 94 LEU A O 1
ATOM 726 N N . ILE A 1 95 ? 4.860 8.277 6.976 1.00 98.62 95 ILE A N 1
ATOM 727 C CA . ILE A 1 95 ? 4.543 8.766 8.327 1.00 98.62 95 ILE A CA 1
ATOM 728 C C . ILE A 1 95 ? 3.566 9.942 8.246 1.00 98.62 95 ILE A C 1
ATOM 730 O O . ILE A 1 95 ? 2.533 9.920 8.916 1.00 98.62 95 ILE A O 1
ATOM 734 N N . ARG A 1 96 ? 3.856 10.937 7.396 1.00 98.62 96 ARG A N 1
ATOM 735 C CA . ARG A 1 96 ? 3.007 12.124 7.225 1.00 98.62 96 ARG A CA 1
ATOM 736 C C . ARG A 1 96 ? 1.633 11.790 6.645 1.00 98.62 96 ARG A C 1
ATOM 738 O O . ARG A 1 96 ? 0.634 12.343 7.091 1.00 98.62 96 ARG A O 1
ATOM 745 N N . ILE A 1 97 ? 1.567 10.901 5.656 1.00 98.69 97 ILE A N 1
ATOM 746 C CA . ILE A 1 97 ? 0.305 10.453 5.057 1.00 98.69 97 ILE A CA 1
ATOM 747 C C . ILE A 1 97 ? -0.558 9.788 6.128 1.00 98.69 97 ILE A C 1
ATOM 749 O O . ILE A 1 97 ? -1.721 10.155 6.290 1.00 98.69 97 ILE A O 1
ATOM 753 N N . ARG A 1 98 ? 0.008 8.847 6.891 1.00 98.50 98 ARG A N 1
ATOM 754 C CA . ARG A 1 98 ? -0.728 8.126 7.930 1.00 98.50 98 ARG A CA 1
ATOM 755 C C . ARG A 1 98 ? -1.184 9.045 9.062 1.00 98.50 98 ARG A C 1
ATOM 757 O O . ARG A 1 98 ? -2.338 8.942 9.473 1.00 98.50 98 ARG A O 1
ATOM 764 N N . SER A 1 99 ? -0.311 9.918 9.571 1.00 98.31 99 SER A N 1
ATOM 765 C CA . SER A 1 99 ? -0.649 10.802 10.695 1.00 98.31 99 SER A CA 1
ATOM 766 C C . SER A 1 99 ? -1.799 11.746 10.343 1.00 98.31 99 SER A C 1
ATOM 768 O O . SER A 1 99 ? -2.770 11.854 11.090 1.00 98.31 99 SER A O 1
ATOM 770 N N . GLU A 1 100 ? -1.740 12.359 9.165 1.00 98.62 100 GLU A N 1
ATOM 771 C CA . GLU A 1 100 ? -2.773 13.269 8.673 1.00 98.62 100 GLU A CA 1
ATOM 772 C C . GLU A 1 100 ? -4.058 12.522 8.320 1.00 98.62 100 GLU A C 1
ATOM 774 O O . GLU A 1 100 ? -5.157 12.999 8.603 1.00 98.62 100 GLU A O 1
ATOM 779 N N . PHE A 1 101 ? -3.953 11.319 7.751 1.00 98.56 101 PHE A N 1
ATOM 780 C CA . PHE A 1 101 ? -5.115 10.472 7.507 1.00 98.56 101 PHE A CA 1
ATOM 781 C C . PHE A 1 101 ? -5.840 10.141 8.817 1.00 98.56 101 PHE A C 1
ATOM 783 O O . PHE A 1 101 ? -7.047 10.369 8.914 1.00 98.56 101 PHE A O 1
ATOM 790 N N . ALA A 1 102 ? -5.108 9.694 9.843 1.00 98.12 102 ALA A N 1
ATOM 791 C CA . ALA A 1 102 ? -5.654 9.385 11.163 1.00 98.12 102 ALA A CA 1
ATOM 792 C C . ALA A 1 102 ? -6.322 10.610 11.813 1.00 98.12 102 ALA A C 1
ATOM 794 O O . ALA A 1 102 ? -7.455 10.519 12.291 1.00 98.12 102 ALA A O 1
ATOM 795 N N . ALA A 1 103 ? -5.668 11.777 11.756 1.00 98.25 103 ALA A N 1
ATOM 796 C CA . ALA A 1 103 ? -6.224 13.032 12.260 1.00 98.25 103 ALA A CA 1
ATOM 797 C C . ALA A 1 103 ? -7.542 13.402 11.560 1.00 98.25 103 ALA A C 1
ATOM 799 O O . ALA A 1 103 ? -8.490 13.857 12.199 1.00 98.25 103 ALA A O 1
ATOM 800 N N . ARG A 1 104 ? -7.641 13.174 10.244 1.00 98.12 104 ARG A N 1
ATOM 801 C CA . ARG A 1 104 ? -8.841 13.515 9.470 1.00 98.12 104 ARG A CA 1
ATOM 802 C C . ARG A 1 104 ? -10.002 12.555 9.691 1.00 98.12 104 ARG A C 1
ATOM 804 O O . ARG A 1 104 ? -11.142 13.017 9.614 1.00 98.12 104 ARG A O 1
ATOM 811 N N . ILE A 1 105 ? -9.748 11.266 9.920 1.00 97.56 105 ILE A N 1
ATOM 812 C CA . ILE A 1 105 ? -10.806 10.263 10.148 1.00 97.56 105 ILE A CA 1
ATOM 813 C C . ILE A 1 105 ? -11.182 10.103 11.629 1.00 97.56 105 ILE A C 1
ATOM 815 O O . ILE A 1 105 ? -12.199 9.483 11.924 1.00 97.56 105 ILE A O 1
ATOM 819 N N . GLY A 1 106 ? -10.393 10.663 12.552 1.00 97.19 106 GLY A N 1
ATOM 820 C CA . GLY A 1 106 ? -10.694 10.691 13.988 1.00 97.19 106 GLY A CA 1
ATOM 821 C C . GLY A 1 106 ? -10.307 9.426 14.761 1.00 97.19 106 GLY A C 1
ATOM 822 O O . GLY A 1 106 ? -10.696 9.277 15.915 1.00 97.19 106 GLY A O 1
ATOM 823 N N . TYR A 1 107 ? -9.557 8.505 14.151 1.00 96.31 107 TYR A N 1
ATOM 824 C CA . TYR A 1 107 ? -8.948 7.359 14.831 1.00 96.31 107 TYR A CA 1
ATOM 825 C C . TYR A 1 107 ? -7.739 6.847 14.037 1.00 96.31 107 TYR A C 1
ATOM 827 O O . TYR A 1 107 ? -7.524 7.249 12.895 1.00 96.31 107 TYR A O 1
ATOM 835 N N . ASN A 1 108 ? -6.936 5.966 14.640 1.00 96.31 108 ASN A N 1
ATOM 836 C CA . ASN A 1 108 ? -5.655 5.547 14.073 1.00 96.31 108 ASN A CA 1
ATOM 837 C C . ASN A 1 108 ? -5.602 4.035 13.763 1.00 96.31 108 ASN A C 1
ATOM 839 O O . ASN A 1 108 ? -5.098 3.264 14.583 1.00 96.31 108 ASN A O 1
ATOM 843 N N . PRO A 1 109 ? -6.135 3.582 12.612 1.00 96.62 109 PRO A N 1
ATOM 844 C CA . PRO A 1 109 ? -6.031 2.186 12.201 1.00 96.62 109 PRO A CA 1
ATOM 845 C C . PRO A 1 109 ? -4.573 1.810 11.875 1.00 96.62 109 PRO A C 1
ATOM 847 O O . PRO A 1 109 ? -3.796 2.665 11.431 1.00 96.62 109 PRO A O 1
ATOM 850 N N . PRO A 1 110 ? -4.184 0.536 12.054 1.00 97.44 110 PRO A N 1
ATOM 851 C CA . PRO A 1 110 ? -2.899 0.044 11.578 1.00 97.44 110 PRO A CA 1
ATOM 852 C C . PRO A 1 110 ? -2.856 -0.013 10.045 1.00 97.44 110 PRO A C 1
ATOM 854 O O . PRO A 1 110 ? -3.884 -0.205 9.389 1.00 97.44 110 PRO A O 1
ATOM 857 N N . TRP A 1 111 ? -1.664 0.168 9.482 1.00 98.50 111 TRP A N 1
ATOM 858 C CA . TRP A 1 111 ? -1.395 0.102 8.044 1.00 98.50 111 TRP A CA 1
ATOM 859 C C . TRP A 1 111 ? -0.524 -1.116 7.744 1.00 98.50 111 TRP A C 1
ATOM 861 O O . TRP A 1 111 ? 0.604 -1.180 8.221 1.00 98.50 111 TRP A O 1
ATOM 871 N N . LEU A 1 112 ? -1.032 -2.064 6.956 1.00 98.62 112 LEU A N 1
ATOM 872 C CA . LEU A 1 112 ? -0.260 -3.208 6.474 1.00 98.62 112 LEU A CA 1
ATOM 873 C C . LEU A 1 112 ? 0.431 -2.812 5.170 1.00 98.62 112 LEU A C 1
ATOM 875 O O . LEU A 1 112 ? -0.243 -2.527 4.178 1.00 98.62 112 LEU A O 1
ATOM 879 N N . LEU A 1 113 ? 1.762 -2.786 5.179 1.00 98.69 113 LEU A N 1
ATOM 880 C CA . LEU A 1 113 ? 2.580 -2.332 4.057 1.00 98.69 113 LEU A CA 1
ATOM 881 C C . LEU A 1 113 ? 3.103 -3.525 3.254 1.00 98.69 113 LEU A C 1
ATOM 883 O O . LEU A 1 113 ? 3.897 -4.314 3.766 1.00 98.69 113 LEU A O 1
ATOM 887 N N . ALA A 1 114 ? 2.682 -3.658 1.999 1.00 98.38 114 ALA A N 1
ATOM 888 C CA . ALA A 1 114 ? 3.260 -4.644 1.094 1.00 98.38 114 ALA A CA 1
ATOM 889 C C . ALA A 1 114 ? 4.591 -4.157 0.515 1.00 98.38 114 ALA A C 1
ATOM 891 O O . ALA A 1 114 ? 4.737 -2.980 0.181 1.00 98.38 114 ALA A O 1
ATOM 892 N N . LYS A 1 115 ? 5.534 -5.080 0.305 1.00 98.25 115 LYS A N 1
ATOM 893 C CA . LYS A 1 115 ? 6.681 -4.834 -0.578 1.00 98.25 115 LYS A CA 1
ATOM 894 C C . LYS A 1 115 ? 6.212 -5.027 -2.023 1.00 98.25 115 LYS A C 1
ATOM 896 O O . LYS A 1 115 ? 5.984 -6.154 -2.463 1.00 98.25 115 LYS A O 1
ATOM 901 N N . SER A 1 116 ? 5.978 -3.903 -2.698 1.00 96.06 116 SER A N 1
ATOM 902 C CA . SER A 1 116 ? 5.489 -3.804 -4.081 1.00 96.06 116 SER A CA 1
ATOM 903 C C . SER A 1 116 ? 6.396 -2.834 -4.832 1.00 96.06 116 SER A C 1
ATOM 905 O O . SER A 1 116 ? 6.101 -1.653 -4.988 1.00 96.06 116 SER A O 1
ATOM 907 N N . THR A 1 117 ? 7.590 -3.304 -5.173 1.00 96.00 117 THR A N 1
ATOM 908 C CA . THR A 1 117 ? 8.647 -2.513 -5.813 1.00 96.00 117 THR A CA 1
ATOM 909 C C . THR A 1 117 ? 9.066 -3.080 -7.162 1.00 96.00 117 THR A C 1
ATOM 911 O O . THR A 1 117 ? 9.803 -2.423 -7.887 1.00 96.00 117 THR A O 1
ATOM 914 N N . LEU A 1 118 ? 8.589 -4.263 -7.545 1.00 91.56 118 LEU A N 1
ATOM 915 C CA . LEU A 1 118 ? 8.950 -4.917 -8.797 1.00 91.56 118 LEU A CA 1
ATOM 916 C C . LEU A 1 118 ? 8.034 -4.499 -9.961 1.00 91.56 118 LEU A C 1
ATOM 918 O O . LEU A 1 118 ? 6.835 -4.779 -9.952 1.00 91.56 118 LEU A O 1
ATOM 922 N N . HIS A 1 119 ? 8.624 -3.941 -11.026 1.00 85.88 119 HIS A N 1
ATOM 923 C CA . HIS A 1 119 ? 7.932 -3.689 -12.297 1.00 85.88 119 HIS A CA 1
ATOM 924 C C . HIS A 1 119 ? 8.804 -4.076 -13.512 1.00 85.88 119 HIS A C 1
ATOM 926 O O . HIS A 1 119 ? 9.422 -3.221 -14.155 1.00 85.88 119 HIS A O 1
ATOM 932 N N . PRO A 1 120 ? 8.827 -5.365 -13.899 1.00 79.75 120 PRO A N 1
ATOM 933 C CA . PRO A 1 120 ? 9.893 -5.931 -14.728 1.00 79.75 120 PRO A CA 1
ATOM 934 C C . PRO A 1 120 ? 9.901 -5.454 -16.191 1.00 79.75 120 PRO A C 1
ATOM 936 O O . PRO A 1 120 ? 10.879 -5.673 -16.899 1.00 79.75 120 PRO A O 1
ATOM 939 N N . THR A 1 121 ? 8.830 -4.815 -16.671 1.00 79.06 121 THR A N 1
ATOM 940 C CA . THR A 1 121 ? 8.764 -4.165 -17.998 1.00 79.06 121 THR A CA 1
ATOM 941 C C . THR A 1 121 ? 9.187 -2.715 -18.031 1.00 79.06 121 THR A C 1
ATOM 943 O O . THR A 1 121 ? 9.474 -2.212 -19.111 1.00 79.06 121 THR A O 1
ATOM 946 N N . VAL A 1 122 ? 9.117 -2.017 -16.901 1.00 83.00 122 VAL A N 1
ATOM 947 C CA . VAL A 1 122 ? 9.267 -0.556 -16.880 1.00 83.00 122 VAL A CA 1
ATOM 948 C C . VAL A 1 122 ? 10.658 -0.185 -16.403 1.00 83.00 122 VAL A C 1
ATOM 950 O O . VAL A 1 122 ? 11.236 0.787 -16.884 1.00 83.00 122 VAL A O 1
ATOM 953 N N . TYR A 1 123 ? 11.238 -0.980 -15.505 1.00 88.25 123 TYR A N 1
ATOM 954 C CA . TYR A 1 123 ? 12.599 -0.770 -15.047 1.00 88.25 123 TYR A CA 1
ATOM 955 C C . TYR A 1 123 ? 13.269 -2.060 -14.576 1.00 88.25 123 TYR A C 1
ATOM 957 O O . TYR A 1 123 ? 12.632 -3.062 -14.265 1.00 88.25 123 TYR A O 1
ATOM 965 N N . LYS A 1 124 ? 14.597 -1.980 -14.471 1.00 92.50 124 LYS A N 1
ATOM 966 C CA . LYS A 1 124 ? 15.434 -2.885 -13.684 1.00 92.50 124 LYS A CA 1
ATOM 967 C C . LYS A 1 124 ? 16.286 -2.017 -12.765 1.00 92.50 124 LYS A C 1
ATOM 969 O O . LYS A 1 124 ? 17.328 -1.512 -13.184 1.00 92.50 124 LYS A O 1
ATOM 974 N N . LYS A 1 125 ? 15.810 -1.777 -11.542 1.00 95.12 125 LYS A N 1
ATOM 975 C CA . LYS A 1 125 ? 16.401 -0.807 -10.610 1.00 95.12 125 LYS A CA 1
ATOM 976 C C . LYS A 1 125 ? 16.600 -1.437 -9.223 1.00 95.12 125 LYS A C 1
ATOM 978 O O . LYS A 1 125 ? 16.090 -0.917 -8.235 1.00 95.12 125 LYS A O 1
ATOM 983 N N . PRO A 1 126 ? 17.404 -2.513 -9.103 1.00 95.69 126 PRO A N 1
ATOM 984 C CA . PRO A 1 126 ? 17.524 -3.273 -7.854 1.00 95.69 126 PRO A CA 1
ATOM 985 C C . PRO A 1 126 ? 17.986 -2.420 -6.663 1.00 95.69 126 PRO A C 1
ATOM 987 O O . PRO A 1 126 ? 17.592 -2.670 -5.526 1.00 95.69 126 PRO A O 1
ATOM 990 N N . LYS A 1 127 ? 18.793 -1.374 -6.903 1.00 97.50 127 LYS A N 1
ATOM 991 C CA . LYS A 1 127 ? 19.213 -0.433 -5.852 1.00 97.50 127 LYS A CA 1
ATOM 992 C C . LYS A 1 127 ? 18.041 0.402 -5.326 1.00 97.50 127 LYS A C 1
ATOM 994 O O . LYS A 1 127 ? 17.896 0.544 -4.117 1.00 97.50 127 LYS A O 1
ATOM 999 N N . GLN A 1 128 ? 17.216 0.947 -6.215 1.00 98.19 128 GLN A N 1
ATOM 1000 C CA . GLN A 1 128 ? 16.058 1.762 -5.849 1.00 98.19 128 GLN A CA 1
ATOM 1001 C C . GLN A 1 128 ? 14.925 0.898 -5.280 1.00 98.19 128 GLN A C 1
ATOM 1003 O O . GLN A 1 128 ? 14.321 1.282 -4.286 1.00 98.19 128 GLN A O 1
ATOM 1008 N N . GLU A 1 129 ? 14.705 -0.300 -5.825 1.00 97.94 129 GLU A N 1
ATOM 1009 C CA . GLU A 1 129 ? 13.823 -1.323 -5.243 1.00 97.94 129 GLU A CA 1
ATOM 1010 C C . GLU A 1 129 ? 14.235 -1.620 -3.793 1.00 97.94 129 GLU A C 1
ATOM 1012 O O . GLU A 1 129 ? 13.425 -1.519 -2.873 1.00 97.94 129 GLU A O 1
ATOM 1017 N N . THR A 1 130 ? 15.529 -1.869 -3.558 1.00 98.31 130 THR A N 1
ATOM 1018 C CA . THR A 1 130 ? 16.077 -2.087 -2.209 1.00 98.31 130 THR A CA 1
ATOM 1019 C C 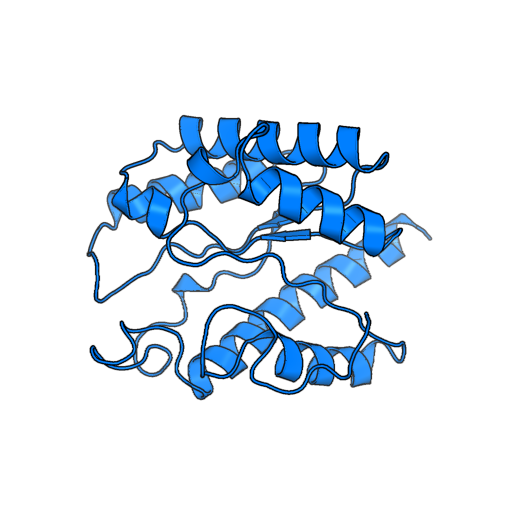. THR A 1 130 ? 15.859 -0.883 -1.290 1.00 98.31 130 THR A C 1
ATOM 1021 O O . THR A 1 130 ? 15.554 -1.075 -0.115 1.00 98.31 130 THR A O 1
ATOM 1024 N N . ALA A 1 131 ? 15.978 0.349 -1.795 1.00 98.56 131 ALA A N 1
ATOM 1025 C CA . ALA A 1 131 ? 15.740 1.553 -0.997 1.00 98.56 131 ALA A CA 1
ATOM 1026 C C . ALA A 1 131 ? 14.288 1.625 -0.489 1.00 98.56 131 ALA A C 1
ATOM 1028 O O . ALA A 1 131 ? 14.063 1.839 0.703 1.00 98.56 131 ALA A O 1
ATOM 1029 N N . ILE A 1 132 ? 13.304 1.366 -1.355 1.00 98.69 132 ILE A N 1
ATOM 1030 C CA . ILE A 1 132 ? 11.886 1.368 -0.960 1.00 98.69 132 ILE A CA 1
ATOM 1031 C C . ILE A 1 132 ? 11.556 0.175 -0.052 1.00 98.69 132 ILE A C 1
ATOM 1033 O O . ILE A 1 132 ? 10.863 0.334 0.953 1.00 98.69 132 ILE A O 1
ATOM 1037 N N . ARG A 1 133 ? 12.115 -1.011 -0.323 1.00 98.62 133 ARG A N 1
ATOM 1038 C CA . ARG A 1 133 ? 11.958 -2.188 0.552 1.00 98.62 133 ARG A CA 1
ATOM 1039 C C . ARG A 1 133 ? 12.513 -1.927 1.955 1.00 98.62 133 ARG A C 1
ATOM 1041 O O . ARG A 1 133 ? 11.824 -2.199 2.935 1.00 98.62 133 ARG A O 1
ATOM 1048 N N . LYS A 1 134 ? 13.702 -1.320 2.056 1.00 98.75 134 LYS A N 1
ATOM 1049 C CA . LYS A 1 134 ? 14.303 -0.898 3.331 1.00 98.75 134 LYS A CA 1
ATOM 1050 C C . LYS A 1 134 ? 13.440 0.144 4.045 1.00 98.75 134 LYS A C 1
ATOM 1052 O O . LYS A 1 134 ? 13.325 0.101 5.266 1.00 98.75 134 LYS A O 1
ATOM 1057 N N . ALA A 1 135 ? 12.820 1.067 3.309 1.00 98.75 135 ALA A N 1
ATOM 1058 C CA . ALA A 1 135 ? 11.911 2.051 3.888 1.00 98.75 135 ALA A CA 1
ATOM 1059 C C . ALA A 1 135 ? 10.691 1.384 4.540 1.00 98.75 135 ALA A C 1
ATOM 1061 O O . ALA A 1 135 ? 10.302 1.776 5.638 1.00 98.75 135 ALA A O 1
ATOM 1062 N N . ILE A 1 136 ? 10.126 0.350 3.906 1.00 98.75 136 ILE A N 1
ATOM 1063 C CA . ILE A 1 136 ? 9.036 -0.456 4.478 1.00 98.75 136 ILE A CA 1
ATOM 1064 C C . ILE A 1 136 ? 9.501 -1.177 5.751 1.00 98.75 136 ILE A C 1
ATOM 1066 O O . ILE A 1 136 ? 8.802 -1.120 6.760 1.00 98.75 136 ILE A O 1
ATOM 1070 N N . ASP A 1 137 ? 10.693 -1.783 5.738 1.00 98.62 137 ASP A N 1
ATOM 1071 C CA . ASP A 1 137 ? 11.253 -2.451 6.924 1.00 98.62 137 ASP A CA 1
ATOM 1072 C C . ASP A 1 137 ? 11.449 -1.472 8.098 1.00 98.62 137 ASP A C 1
ATOM 1074 O O . ASP A 1 137 ? 11.130 -1.803 9.238 1.00 98.62 137 ASP A O 1
ATOM 1078 N N . ILE A 1 138 ? 11.912 -0.245 7.823 1.00 98.75 138 ILE A N 1
ATOM 1079 C CA . ILE A 1 138 ? 12.026 0.831 8.823 1.00 98.75 138 ILE A CA 1
ATOM 1080 C C . ILE A 1 138 ? 10.644 1.248 9.338 1.00 98.75 138 ILE A C 1
ATOM 1082 O O . ILE A 1 138 ? 10.450 1.360 10.546 1.00 98.75 138 ILE A O 1
ATOM 1086 N N . LEU A 1 139 ? 9.670 1.470 8.449 1.00 98.69 139 LEU A N 1
ATOM 1087 C CA . LEU A 1 139 ? 8.313 1.883 8.828 1.00 98.69 139 LEU A CA 1
ATOM 1088 C C . LEU A 1 139 ? 7.655 0.874 9.773 1.00 98.69 139 LEU A C 1
ATOM 1090 O O . LEU A 1 139 ? 7.060 1.287 10.764 1.00 98.69 139 LEU A O 1
ATOM 1094 N N . CYS A 1 140 ? 7.816 -0.426 9.522 1.00 97.88 140 CYS A N 1
ATOM 1095 C CA . CYS A 1 140 ? 7.269 -1.494 10.363 1.00 97.88 140 CYS A CA 1
ATOM 1096 C C . CYS A 1 140 ? 7.903 -1.590 11.766 1.00 97.88 140 CYS A C 1
ATOM 1098 O O . CYS A 1 140 ? 7.441 -2.385 12.580 1.00 97.88 140 CYS A O 1
ATOM 1100 N N . GLN A 1 141 ? 8.931 -0.792 12.080 1.00 97.12 141 GLN A N 1
ATOM 1101 C CA . GLN A 1 141 ? 9.436 -0.626 13.452 1.00 97.12 141 GLN A CA 1
ATOM 1102 C C . GLN A 1 141 ? 8.626 0.405 14.258 1.00 97.12 141 GLN A C 1
ATOM 1104 O O . GLN A 1 141 ? 8.727 0.450 15.484 1.00 97.12 141 GLN A O 1
ATOM 1109 N N . TYR A 1 142 ? 7.814 1.236 13.597 1.00 94.88 142 TYR A N 1
ATOM 1110 C CA . TYR A 1 142 ? 6.973 2.243 14.241 1.00 94.88 142 TYR A CA 1
ATOM 1111 C C . TYR A 1 142 ? 5.579 1.695 14.552 1.00 94.88 142 TYR A C 1
ATOM 1113 O O . TYR A 1 142 ? 4.948 1.025 13.733 1.00 94.88 142 TYR A O 1
ATOM 1121 N N . HIS A 1 143 ? 5.037 2.071 15.713 1.00 93.38 143 HIS A N 1
ATOM 1122 C CA . HIS A 1 143 ? 3.709 1.628 16.129 1.00 93.38 143 HIS A CA 1
ATOM 1123 C C . HIS A 1 143 ? 2.609 1.994 15.112 1.00 93.38 143 HIS A C 1
ATOM 1125 O O . HIS A 1 143 ? 2.382 3.161 14.751 1.00 93.38 143 HIS A O 1
ATOM 1131 N N . GLY A 1 144 ? 1.860 0.965 14.717 1.00 95.50 144 GLY A N 1
ATOM 1132 C CA . GLY A 1 144 ? 0.721 1.052 13.812 1.00 95.50 144 GLY A CA 1
ATOM 1133 C C . GLY A 1 144 ? 1.070 1.002 12.325 1.00 95.50 144 GLY A C 1
ATOM 1134 O O . GLY A 1 144 ? 0.176 1.191 11.498 1.00 95.50 144 GLY A O 1
ATOM 1135 N N . PHE A 1 145 ? 2.322 0.708 11.986 1.00 98.19 145 PHE A N 1
ATOM 1136 C CA . PHE A 1 145 ? 2.660 0.063 10.724 1.00 98.19 145 PHE A CA 1
ATOM 1137 C C . PHE A 1 145 ? 2.918 -1.421 10.979 1.00 98.19 145 PHE A C 1
ATOM 1139 O O . PHE A 1 145 ? 3.510 -1.796 11.985 1.00 98.19 145 PHE A O 1
ATOM 1146 N N . GLU A 1 146 ? 2.443 -2.260 10.071 1.00 97.81 146 GLU A N 1
ATOM 1147 C CA . GLU A 1 146 ? 2.544 -3.713 10.133 1.00 97.81 146 GLU A CA 1
ATOM 1148 C C . GLU A 1 146 ? 3.038 -4.235 8.784 1.00 97.81 146 GLU A C 1
ATOM 1150 O O . GLU A 1 146 ? 2.810 -3.621 7.737 1.00 97.81 146 GLU A O 1
ATOM 1155 N N . TYR A 1 147 ? 3.660 -5.411 8.787 1.00 97.62 147 TYR A N 1
ATOM 1156 C CA . TYR A 1 147 ? 4.034 -6.070 7.542 1.00 97.62 147 TYR A CA 1
ATOM 1157 C C . TYR A 1 147 ? 2.796 -6.571 6.789 1.00 97.62 147 TYR A C 1
ATOM 1159 O O . TYR A 1 147 ? 2.026 -7.397 7.287 1.00 97.62 147 TYR A O 1
ATOM 1167 N N . GLY A 1 148 ? 2.633 -6.082 5.561 1.00 98.06 148 GLY A N 1
ATOM 1168 C CA . GLY A 1 148 ? 1.872 -6.748 4.510 1.00 98.06 148 GLY A CA 1
ATOM 1169 C C . GLY A 1 148 ? 2.723 -7.815 3.803 1.00 98.06 148 GLY A C 1
ATOM 1170 O O . GLY A 1 148 ? 3.794 -8.186 4.295 1.00 98.06 148 GLY A O 1
ATOM 1171 N N . PRO A 1 149 ? 2.258 -8.345 2.663 1.00 98.06 149 PRO A N 1
ATOM 1172 C CA . PRO A 1 149 ? 2.987 -9.367 1.922 1.00 98.06 149 PRO A CA 1
ATOM 1173 C C . PRO A 1 149 ? 4.188 -8.806 1.155 1.00 98.06 149 PRO A C 1
ATOM 1175 O O . PRO A 1 149 ? 4.238 -7.626 0.806 1.00 98.06 149 PRO A O 1
ATOM 1178 N N . ASP A 1 150 ? 5.129 -9.682 0.810 1.00 97.88 150 ASP A N 1
ATOM 1179 C CA . ASP A 1 150 ? 6.125 -9.395 -0.219 1.00 97.88 150 ASP A CA 1
ATOM 1180 C C . ASP A 1 150 ? 5.593 -9.841 -1.580 1.00 97.88 150 ASP A C 1
ATOM 1182 O O . ASP A 1 150 ? 5.591 -11.027 -1.896 1.00 97.88 150 ASP A O 1
ATOM 1186 N N . THR A 1 151 ? 5.091 -8.895 -2.370 1.00 96.38 151 THR A N 1
ATOM 1187 C CA . THR A 1 151 ? 4.529 -9.179 -3.699 1.00 96.38 151 THR A CA 1
ATOM 1188 C C . THR A 1 151 ? 5.585 -9.183 -4.803 1.00 96.38 151 THR A C 1
ATOM 1190 O O . THR A 1 151 ? 5.297 -9.599 -5.926 1.00 96.38 151 THR A O 1
ATOM 1193 N N . ASP A 1 152 ? 6.820 -8.781 -4.493 1.00 94.94 152 ASP A N 1
ATOM 1194 C CA . ASP A 1 152 ? 7.929 -8.811 -5.448 1.00 94.94 152 ASP A CA 1
ATOM 1195 C C . ASP A 1 152 ? 8.373 -10.247 -5.758 1.00 94.94 152 ASP A C 1
ATOM 1197 O O . ASP A 1 152 ? 8.947 -10.485 -6.814 1.00 94.94 152 ASP A O 1
ATOM 1201 N N . ILE A 1 153 ? 8.037 -11.223 -4.902 1.00 94.62 153 ILE A N 1
ATOM 1202 C CA . ILE A 1 153 ? 8.288 -12.654 -5.165 1.00 94.62 153 ILE A CA 1
ATOM 1203 C C . ILE A 1 153 ? 7.458 -13.200 -6.336 1.00 94.62 153 ILE A C 1
ATOM 1205 O O . ILE A 1 153 ? 7.711 -14.295 -6.827 1.00 94.62 153 ILE A O 1
ATOM 1209 N N . LEU A 1 154 ? 6.419 -12.470 -6.749 1.00 92.75 154 LEU A N 1
ATOM 1210 C CA . LEU A 1 154 ? 5.526 -12.855 -7.832 1.00 92.75 154 LEU A CA 1
ATOM 1211 C C . LEU A 1 154 ? 6.058 -12.307 -9.160 1.00 92.75 154 LEU A C 1
ATOM 1213 O O . LEU A 1 154 ? 5.507 -11.359 -9.725 1.00 92.75 154 LEU A O 1
ATOM 1217 N N . ASP A 1 155 ? 7.135 -12.909 -9.654 1.00 87.88 155 ASP A N 1
ATOM 1218 C CA . ASP A 1 155 ? 7.715 -12.659 -10.974 1.00 87.88 155 ASP A CA 1
ATOM 1219 C C . ASP A 1 155 ? 7.273 -13.728 -12.001 1.00 87.88 155 ASP A C 1
ATOM 1221 O O . ASP A 1 155 ? 6.300 -14.457 -11.778 1.00 87.88 155 ASP A O 1
ATOM 1225 N N . GLY A 1 156 ? 7.930 -13.792 -13.165 1.00 88.06 156 GLY A N 1
ATOM 1226 C CA . GLY A 1 156 ? 7.694 -14.850 -14.155 1.00 88.06 156 GLY A CA 1
ATOM 1227 C C . GLY A 1 156 ? 6.234 -14.950 -14.611 1.00 88.06 156 GLY A C 1
ATOM 1228 O O . GLY A 1 156 ? 5.637 -13.949 -15.000 1.00 88.06 156 GLY A O 1
ATOM 1229 N N . GLU A 1 157 ? 5.648 -16.152 -14.533 1.00 89.12 157 GLU A N 1
ATOM 1230 C CA . GLU A 1 157 ? 4.257 -16.446 -14.939 1.00 89.12 157 GLU A CA 1
ATOM 1231 C C . GLU A 1 157 ? 3.188 -15.650 -14.168 1.00 89.12 157 GLU A C 1
ATOM 1233 O O . GLU A 1 157 ? 2.040 -15.526 -14.605 1.00 89.12 157 GLU A O 1
ATOM 1238 N N . ASN A 1 158 ? 3.554 -15.085 -13.015 1.00 89.19 158 ASN A N 1
ATOM 1239 C CA . ASN A 1 158 ? 2.661 -14.229 -12.243 1.00 89.19 158 ASN A CA 1
ATOM 1240 C C . ASN A 1 158 ? 2.472 -12.861 -12.900 1.00 89.19 158 ASN A C 1
ATOM 1242 O O . ASN A 1 158 ? 1.521 -12.153 -12.580 1.00 89.19 158 ASN A O 1
ATOM 1246 N N . ARG A 1 159 ? 3.368 -12.462 -13.802 1.00 87.44 159 ARG A N 1
ATOM 1247 C CA . ARG A 1 159 ? 3.360 -11.164 -14.472 1.00 87.44 159 ARG A CA 1
ATOM 1248 C C . ARG A 1 159 ? 2.962 -11.368 -15.927 1.00 87.44 159 ARG A C 1
ATOM 1250 O O . ARG A 1 159 ? 3.441 -12.287 -16.581 1.00 87.44 159 ARG A O 1
ATOM 1257 N N . GLY A 1 160 ? 2.030 -10.548 -16.411 1.00 82.38 160 GLY A N 1
ATOM 1258 C CA . GLY A 1 160 ? 1.537 -10.660 -17.780 1.00 82.38 160 GLY A CA 1
ATOM 1259 C C . GLY A 1 160 ? 2.590 -10.264 -18.806 1.00 82.38 160 GLY A C 1
ATOM 1260 O O . GLY A 1 160 ? 3.761 -10.081 -18.483 1.00 82.38 160 GLY A O 1
ATOM 1261 N N . ASP A 1 161 ? 2.181 -10.140 -20.059 1.00 79.31 161 ASP A N 1
ATOM 1262 C CA . ASP A 1 161 ? 3.070 -9.738 -21.141 1.00 79.31 161 ASP A CA 1
ATOM 1263 C C . ASP A 1 161 ? 3.260 -8.207 -21.200 1.00 79.31 161 ASP A C 1
ATOM 1265 O O . ASP A 1 161 ? 2.862 -7.453 -20.309 1.00 79.31 161 ASP A O 1
ATOM 1269 N N . MET A 1 162 ? 3.914 -7.717 -22.257 1.00 72.06 162 MET A N 1
ATOM 1270 C CA . MET A 1 162 ? 4.083 -6.273 -22.458 1.00 72.06 162 MET A CA 1
ATOM 1271 C C . MET A 1 162 ? 2.755 -5.541 -22.702 1.00 72.06 162 MET A C 1
ATOM 1273 O O . MET A 1 162 ? 2.661 -4.362 -22.370 1.00 72.06 162 MET A O 1
ATOM 1277 N N . GLN A 1 163 ? 1.730 -6.218 -23.230 1.00 72.62 163 GLN A N 1
ATOM 1278 C CA . GLN A 1 163 ? 0.431 -5.619 -23.553 1.00 72.62 163 GLN A CA 1
ATOM 1279 C C . GLN A 1 163 ? -0.370 -5.332 -22.278 1.00 72.62 163 GLN A C 1
ATOM 1281 O O . GLN A 1 163 ? -1.053 -4.314 -22.197 1.00 72.62 163 GLN A O 1
ATOM 1286 N N . SER A 1 164 ? -0.208 -6.156 -21.236 1.00 68.19 164 SER A N 1
ATOM 1287 C CA . SER A 1 164 ? -0.729 -5.871 -19.892 1.00 68.19 164 SER A CA 1
ATOM 1288 C C . SER A 1 164 ? 0.205 -5.003 -19.038 1.00 68.19 164 SER A C 1
ATOM 1290 O O . SER A 1 164 ? 0.000 -4.865 -17.829 1.00 68.19 164 SER A O 1
ATOM 1292 N N . MET A 1 165 ? 1.268 -4.443 -19.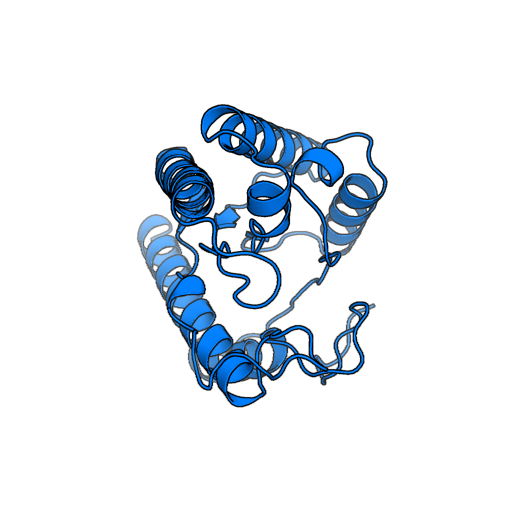628 1.00 69.44 165 MET A N 1
ATOM 1293 C CA . MET A 1 165 ? 2.355 -3.760 -18.918 1.00 69.44 165 MET A CA 1
ATOM 1294 C C . MET A 1 165 ? 2.969 -4.623 -17.795 1.00 69.44 165 MET A C 1
ATOM 1296 O O . MET A 1 165 ? 3.489 -4.083 -16.828 1.00 69.44 165 MET A O 1
ATOM 1300 N N . ARG A 1 166 ? 2.922 -5.960 -17.891 1.00 74.25 166 ARG A N 1
ATOM 1301 C CA . ARG A 1 166 ? 3.319 -6.919 -16.838 1.00 74.25 166 ARG A CA 1
ATOM 1302 C C . ARG A 1 166 ? 2.671 -6.683 -15.471 1.00 74.25 166 ARG A C 1
ATOM 1304 O O . ARG A 1 166 ? 3.256 -7.011 -14.435 1.00 74.25 166 ARG A O 1
ATOM 1311 N N . HIS A 1 167 ? 1.439 -6.181 -15.452 1.00 81.94 167 HIS A N 1
ATOM 1312 C CA . HIS A 1 167 ? 0.583 -6.322 -14.272 1.00 81.94 167 HIS A CA 1
ATOM 1313 C C . HIS A 1 167 ? 0.356 -7.810 -13.972 1.00 81.94 167 HIS A C 1
ATOM 1315 O O . HIS A 1 167 ? 0.659 -8.675 -14.800 1.00 81.94 167 HIS A O 1
ATOM 1321 N N . PHE A 1 168 ? -0.159 -8.129 -12.784 1.00 85.94 168 PHE A N 1
ATOM 1322 C CA . PHE A 1 168 ? -0.421 -9.521 -12.432 1.00 85.94 168 PHE A CA 1
ATOM 1323 C C . PHE A 1 168 ? -1.341 -10.209 -13.453 1.00 85.94 168 PHE A C 1
ATOM 1325 O O . PHE A 1 168 ? -2.398 -9.675 -13.795 1.00 85.94 168 PHE A O 1
ATOM 1332 N N . THR A 1 169 ? -0.941 -11.402 -13.907 1.00 86.44 169 THR A N 1
ATOM 1333 C CA . THR A 1 169 ? -1.815 -12.349 -14.622 1.00 86.44 169 THR A CA 1
ATOM 1334 C C . THR A 1 169 ? -2.928 -12.837 -13.699 1.00 86.44 169 THR A C 1
ATOM 1336 O O . THR A 1 169 ? -2.868 -12.618 -12.494 1.00 86.44 169 THR A O 1
ATOM 1339 N N . ALA A 1 170 ? -3.913 -13.575 -14.217 1.00 84.69 170 ALA A N 1
ATOM 1340 C CA . ALA A 1 170 ? -4.926 -14.210 -13.369 1.00 84.69 170 ALA A CA 1
ATOM 1341 C C . ALA A 1 170 ? -4.302 -15.083 -12.255 1.00 84.69 170 ALA A C 1
ATOM 1343 O O . ALA A 1 170 ? -4.689 -14.975 -11.092 1.00 84.69 170 ALA A O 1
ATOM 1344 N N . ILE A 1 171 ? -3.273 -15.883 -12.577 1.00 87.69 171 ILE A N 1
ATOM 1345 C CA . ILE A 1 171 ? -2.557 -16.687 -11.573 1.00 87.69 171 ILE A CA 1
ATOM 1346 C C . ILE A 1 171 ? -1.757 -15.812 -10.597 1.00 87.69 171 ILE A C 1
ATOM 1348 O O . ILE A 1 171 ? -1.754 -16.083 -9.396 1.00 87.69 171 ILE A O 1
ATOM 1352 N N . GLY A 1 172 ? -1.143 -14.727 -11.080 1.00 90.69 172 GLY A N 1
ATOM 1353 C CA . GLY A 1 172 ? -0.462 -13.752 -10.231 1.00 90.69 172 GLY A CA 1
ATOM 1354 C C . GLY A 1 172 ? -1.410 -13.033 -9.273 1.00 90.69 172 GLY A C 1
ATOM 1355 O O . GLY A 1 172 ? -1.077 -12.865 -8.105 1.00 90.69 172 GLY A O 1
ATOM 1356 N N . GLN A 1 173 ? -2.613 -12.671 -9.727 1.00 88.88 173 GLN A N 1
ATOM 1357 C CA . GLN A 1 173 ? -3.642 -12.040 -8.900 1.00 88.88 173 GLN A CA 1
ATOM 1358 C C . GLN A 1 173 ? -4.122 -12.993 -7.805 1.00 88.88 173 GLN A C 1
ATOM 1360 O O . GLN A 1 173 ? -4.192 -12.601 -6.642 1.00 88.88 173 GLN A O 1
ATOM 1365 N N . TYR A 1 174 ? -4.375 -14.257 -8.153 1.00 89.25 174 TYR A N 1
ATOM 1366 C CA . TYR A 1 174 ? -4.745 -15.289 -7.187 1.00 89.25 174 TYR A CA 1
ATOM 1367 C C . TYR A 1 174 ? -3.641 -15.531 -6.145 1.00 89.25 174 TYR A C 1
ATOM 1369 O O . TYR A 1 174 ? -3.901 -15.540 -4.944 1.00 89.25 174 TYR A O 1
ATOM 1377 N N . ARG A 1 175 ? -2.379 -15.660 -6.570 1.00 93.75 175 ARG A N 1
ATOM 1378 C CA . ARG A 1 175 ? -1.250 -15.845 -5.642 1.00 93.75 175 ARG A CA 1
ATOM 1379 C C . ARG A 1 175 ? -1.008 -14.611 -4.773 1.00 93.75 175 ARG A C 1
ATOM 1381 O O . ARG A 1 175 ? -0.772 -14.758 -3.578 1.00 93.75 175 ARG A O 1
ATOM 1388 N N . ALA A 1 176 ? -1.140 -13.404 -5.321 1.00 94.38 176 ALA A N 1
ATOM 1389 C CA . ALA A 1 176 ? -1.087 -12.166 -4.543 1.00 94.38 176 ALA A CA 1
ATOM 1390 C C . ALA A 1 176 ? -2.207 -12.108 -3.495 1.00 94.38 176 ALA A C 1
ATOM 1392 O O . ALA A 1 176 ? -1.959 -11.702 -2.359 1.00 94.38 176 ALA A O 1
ATOM 1393 N N . ALA A 1 177 ? -3.412 -12.570 -3.840 1.00 93.50 177 ALA A N 1
ATOM 1394 C CA . ALA A 1 177 ? -4.517 -12.693 -2.897 1.00 93.50 177 ALA A CA 1
ATOM 1395 C C . ALA A 1 177 ? -4.186 -13.661 -1.750 1.00 93.50 177 ALA A C 1
ATOM 1397 O O . ALA A 1 177 ? -4.436 -13.330 -0.595 1.00 93.50 177 ALA A O 1
ATOM 1398 N N . LEU A 1 178 ? -3.550 -14.805 -2.028 1.00 94.25 178 LEU A N 1
ATOM 1399 C CA . LEU A 1 178 ? -3.099 -15.740 -0.986 1.00 94.25 178 LEU A CA 1
ATOM 1400 C C . LEU A 1 178 ? -2.020 -15.142 -0.069 1.00 94.25 178 LEU A C 1
ATOM 1402 O O . LEU A 1 178 ? -2.045 -15.365 1.144 1.00 94.25 178 LEU A O 1
ATOM 1406 N N . LEU A 1 179 ? -1.091 -14.353 -0.615 1.00 97.06 179 LEU A N 1
ATOM 1407 C CA . LEU A 1 179 ? -0.093 -13.654 0.200 1.00 97.06 179 LEU A CA 1
ATOM 1408 C C . LEU A 1 179 ? -0.755 -12.621 1.122 1.00 97.06 179 LEU A C 1
ATOM 1410 O O . LEU A 1 179 ? -0.476 -12.589 2.322 1.00 97.06 179 LEU A O 1
ATOM 1414 N N . TRP A 1 180 ? -1.679 -11.818 0.589 1.00 97.06 180 TRP A N 1
ATOM 1415 C CA . TRP A 1 180 ? -2.463 -10.879 1.393 1.00 97.06 180 TRP A CA 1
ATOM 1416 C C . TRP A 1 180 ? -3.315 -11.580 2.447 1.00 97.06 180 TRP A C 1
ATOM 1418 O O . TRP A 1 180 ? -3.394 -11.102 3.579 1.00 97.06 180 TRP A O 1
ATOM 1428 N N . PHE A 1 181 ? -3.910 -12.722 2.102 1.00 95.69 181 PHE A N 1
ATOM 1429 C CA . PHE A 1 181 ? -4.667 -13.557 3.026 1.00 95.69 181 PHE A CA 1
ATOM 1430 C C . PHE A 1 181 ? -3.802 -13.937 4.230 1.00 95.69 181 PHE A C 1
ATOM 1432 O O . PHE A 1 181 ? -4.214 -13.701 5.365 1.00 95.69 181 PHE A O 1
ATOM 1439 N N . ALA A 1 182 ? -2.586 -14.440 3.999 1.00 95.69 182 ALA A N 1
ATOM 1440 C CA . ALA A 1 182 ? -1.684 -14.840 5.073 1.00 95.69 182 ALA A CA 1
ATOM 1441 C C . ALA A 1 182 ? -1.315 -13.653 5.981 1.00 95.69 182 ALA A C 1
ATOM 1443 O O . ALA A 1 182 ? -1.393 -13.762 7.208 1.00 95.69 182 ALA A O 1
ATOM 1444 N N . SER A 1 183 ? -0.975 -12.496 5.400 1.00 96.69 183 SER A N 1
ATOM 1445 C CA . SER A 1 183 ? -0.652 -11.282 6.165 1.00 96.69 183 SER A CA 1
ATOM 1446 C C . SER A 1 183 ? -1.831 -10.787 7.006 1.00 96.69 183 SER A C 1
ATOM 1448 O O . SER A 1 183 ? -1.663 -10.503 8.194 1.00 96.69 183 SER A O 1
ATOM 1450 N N . ILE A 1 184 ? -3.033 -10.722 6.424 1.00 95.75 184 ILE A N 1
ATOM 1451 C CA . ILE A 1 184 ? -4.245 -10.262 7.116 1.00 95.75 184 ILE A CA 1
ATOM 1452 C C . ILE A 1 184 ? -4.648 -11.249 8.206 1.00 95.75 184 ILE A C 1
ATOM 1454 O O . ILE A 1 184 ? -4.937 -10.830 9.325 1.00 95.75 184 ILE A O 1
ATOM 1458 N N . TYR A 1 185 ? -4.649 -12.548 7.910 1.00 94.19 185 TYR A N 1
ATOM 1459 C CA . TYR A 1 185 ? -5.005 -13.570 8.884 1.00 94.19 185 TYR A CA 1
ATOM 1460 C C . TYR A 1 185 ? -4.075 -13.512 10.099 1.00 94.19 185 TYR A C 1
ATOM 1462 O O . TYR A 1 185 ? -4.549 -13.393 11.228 1.00 94.19 185 TYR A O 1
ATOM 1470 N N . ASN A 1 186 ? -2.758 -13.472 9.876 1.00 93.94 186 ASN A N 1
ATOM 1471 C CA . ASN A 1 186 ? -1.776 -13.357 10.955 1.00 93.94 186 ASN A CA 1
ATOM 1472 C C . ASN A 1 186 ? -1.961 -12.072 11.775 1.00 93.94 186 ASN A C 1
ATOM 1474 O O . ASN A 1 186 ? -1.902 -12.112 13.004 1.00 93.94 186 ASN A O 1
ATOM 1478 N N . PHE A 1 187 ? -2.221 -10.939 11.117 1.00 94.56 187 PHE A N 1
ATOM 1479 C CA . PHE A 1 187 ? -2.528 -9.677 11.793 1.00 94.56 187 PHE A CA 1
ATOM 1480 C C . PHE A 1 187 ? -3.773 -9.790 12.693 1.00 94.56 187 PHE A C 1
ATOM 1482 O O . PHE A 1 187 ? -3.738 -9.381 13.855 1.00 94.56 187 PHE A O 1
ATOM 1489 N N . LEU A 1 188 ? -4.857 -10.388 12.191 1.00 92.69 188 LEU A N 1
ATOM 1490 C CA . LEU A 1 188 ? -6.096 -10.563 12.952 1.00 92.69 188 LEU A CA 1
ATOM 1491 C C . LEU A 1 188 ? -5.918 -11.504 14.150 1.00 92.69 188 LEU A C 1
ATOM 1493 O O . LEU A 1 188 ? -6.496 -11.248 15.204 1.00 92.69 188 LEU A O 1
ATOM 1497 N N . GLN A 1 189 ? -5.120 -12.568 14.017 1.00 91.06 189 GLN A N 1
ATOM 1498 C CA . GLN A 1 189 ? -4.852 -13.487 15.128 1.00 91.06 189 GLN A CA 1
ATOM 1499 C C . GLN A 1 189 ? -4.025 -12.828 16.237 1.00 91.06 189 GLN A C 1
ATOM 1501 O O . GLN A 1 189 ? -4.363 -12.975 17.409 1.00 91.06 189 GLN A O 1
ATOM 1506 N N . ARG A 1 190 ? -3.000 -12.036 15.888 1.00 90.19 190 ARG A N 1
ATOM 1507 C CA . ARG A 1 190 ? -2.223 -11.277 16.884 1.00 90.19 190 ARG A CA 1
ATOM 1508 C C . ARG A 1 190 ? -3.092 -10.277 17.645 1.00 90.19 190 ARG A C 1
ATOM 1510 O O . ARG A 1 190 ? -3.013 -10.214 18.864 1.00 90.19 190 ARG A O 1
ATOM 1517 N N . LYS A 1 191 ? -3.967 -9.551 16.940 1.00 85.00 191 LYS A N 1
ATOM 1518 C CA . LYS A 1 191 ? -4.931 -8.616 17.548 1.00 85.00 191 LYS A CA 1
ATOM 1519 C C . LYS A 1 191 ? -5.846 -9.294 18.572 1.00 85.00 191 LYS A C 1
ATOM 1521 O O . LYS A 1 191 ? -6.051 -8.759 19.651 1.00 85.00 191 LYS A O 1
ATOM 1526 N N . LYS A 1 192 ? -6.361 -10.490 18.264 1.00 82.56 192 LYS A N 1
ATOM 1527 C CA . LYS A 1 192 ? -7.188 -11.252 19.216 1.00 82.56 192 LYS A CA 1
ATOM 1528 C C . LYS A 1 192 ? -6.431 -11.586 20.504 1.00 82.56 192 LYS A C 1
ATOM 1530 O O . LYS A 1 192 ? -7.020 -11.506 21.572 1.00 82.56 192 LYS A O 1
ATOM 1535 N N . GLN A 1 193 ? -5.149 -11.937 20.402 1.00 77.75 193 GLN A N 1
ATOM 1536 C CA . GLN A 1 193 ? -4.315 -12.273 21.561 1.00 77.75 193 GLN A CA 1
ATOM 1537 C C . GLN A 1 193 ? -3.990 -11.059 22.436 1.00 77.75 193 GLN A C 1
ATOM 1539 O O . GLN A 1 193 ? -3.838 -11.221 23.636 1.00 77.75 193 GLN A O 1
ATOM 1544 N N . THR A 1 194 ? -3.877 -9.859 21.859 1.00 74.94 194 THR A N 1
ATOM 1545 C CA . THR A 1 194 ? -3.622 -8.631 22.633 1.00 74.94 194 THR A CA 1
ATOM 1546 C C . THR A 1 194 ? -4.867 -8.065 23.309 1.00 74.94 194 THR A C 1
ATOM 1548 O O . THR A 1 194 ? -4.737 -7.305 24.262 1.00 74.94 194 THR A O 1
ATOM 1551 N N . ASP A 1 195 ? -6.052 -8.398 22.791 1.00 67.62 195 ASP A N 1
ATOM 1552 C CA . ASP A 1 195 ? -7.344 -7.914 23.292 1.00 67.62 195 ASP A CA 1
ATOM 1553 C C . ASP A 1 195 ? -8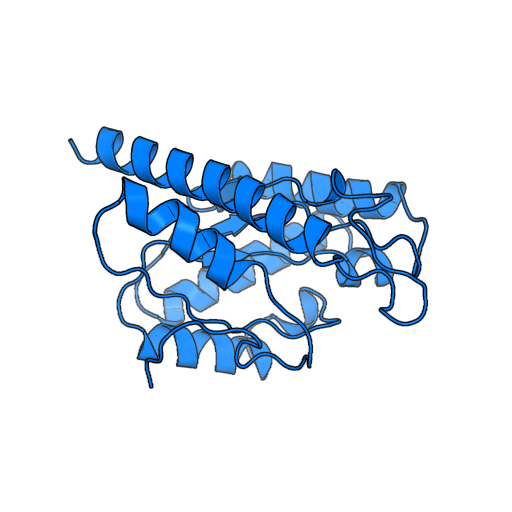.007 -8.899 24.289 1.00 67.62 195 ASP A C 1
ATOM 1555 O O . ASP A 1 195 ? -9.095 -8.607 24.788 1.00 67.62 195 ASP A O 1
ATOM 1559 N N . SER A 1 196 ? -7.381 -10.058 24.549 1.00 51.97 196 SER A N 1
ATOM 1560 C CA . SER A 1 196 ? -7.817 -11.084 25.521 1.00 51.97 196 SER A CA 1
ATOM 1561 C C . SER A 1 196 ? -7.008 -10.995 26.810 1.00 51.97 196 SER A C 1
ATOM 1563 O O . SER A 1 196 ? -7.606 -11.223 27.883 1.00 51.97 196 SER A O 1
#

pLDDT: mean 90.52, std 10.68, range [48.47, 98.88]